Protein AF-A0A2R7S7Y4-F1 (afdb_monomer_lite)

Structure (mmCIF, N/CA/C/O backbone):
data_AF-A0A2R7S7Y4-F1
#
_entry.id   AF-A0A2R7S7Y4-F1
#
loop_
_atom_site.group_PDB
_atom_site.id
_atom_site.type_symbol
_atom_site.label_atom_id
_atom_site.label_alt_id
_atom_site.label_comp_id
_atom_site.label_asym_id
_atom_site.label_entity_id
_atom_site.label_seq_id
_atom_site.pdbx_PDB_ins_code
_atom_site.Cartn_x
_atom_site.Cartn_y
_atom_site.Cartn_z
_atom_site.occupancy
_atom_site.B_iso_or_equiv
_atom_site.auth_seq_id
_atom_site.auth_comp_id
_atom_site.auth_asym_id
_atom_site.auth_atom_id
_atom_site.pdbx_PDB_model_num
ATOM 1 N N . MET A 1 1 ? -21.602 4.153 19.479 1.00 77.06 1 MET A N 1
ATOM 2 C CA . MET A 1 1 ? -21.593 5.477 18.816 1.00 77.06 1 MET A CA 1
ATOM 3 C C . MET A 1 1 ? -21.487 5.147 17.346 1.00 77.06 1 MET A C 1
ATOM 5 O O . MET A 1 1 ? -20.363 4.954 16.900 1.00 77.06 1 MET A O 1
ATOM 9 N N . PRO A 1 2 ? -22.619 4.963 16.648 1.00 90.12 2 PRO A N 1
ATOM 10 C CA . PRO A 1 2 ? -22.632 4.251 15.380 1.00 90.12 2 PRO A CA 1
ATOM 11 C C . PRO A 1 2 ? -21.658 4.841 14.364 1.00 90.12 2 PRO A C 1
ATOM 13 O O . PRO A 1 2 ? -21.567 6.065 14.200 1.00 90.12 2 PRO A O 1
ATOM 16 N N . ILE A 1 3 ? -20.954 3.944 13.675 1.00 95.00 3 ILE A N 1
ATOM 17 C CA . ILE A 1 3 ? -20.169 4.268 12.487 1.00 95.00 3 ILE A CA 1
ATOM 18 C C . ILE A 1 3 ? -21.154 4.628 11.373 1.00 95.00 3 ILE A C 1
ATOM 20 O O . ILE A 1 3 ? -21.989 3.815 10.984 1.00 95.00 3 ILE A O 1
ATOM 24 N N . LEU A 1 4 ? -21.066 5.855 10.862 1.00 95.38 4 LEU A N 1
ATOM 25 C CA . LEU A 1 4 ? -21.946 6.348 9.800 1.00 95.38 4 LEU A CA 1
ATOM 26 C C . LEU A 1 4 ? -21.366 6.120 8.405 1.00 95.38 4 LEU A C 1
ATOM 28 O O . LEU A 1 4 ? -22.116 5.928 7.452 1.00 95.38 4 LEU A O 1
ATOM 32 N N . GLU A 1 5 ? -20.042 6.189 8.264 1.00 95.81 5 GLU A N 1
ATOM 33 C CA . GLU A 1 5 ? -19.360 5.970 6.988 1.00 95.81 5 GLU A CA 1
ATOM 34 C C . GLU A 1 5 ? -17.919 5.499 7.192 1.00 95.81 5 GLU A C 1
ATOM 36 O O . GLU A 1 5 ? -17.309 5.780 8.226 1.00 95.81 5 GLU A O 1
ATOM 41 N N . LEU A 1 6 ? -17.373 4.850 6.162 1.00 96.81 6 LEU A N 1
ATOM 42 C CA . LEU A 1 6 ? -15.961 4.497 6.039 1.00 96.81 6 LEU A CA 1
ATOM 43 C C . LEU A 1 6 ? -15.318 5.333 4.929 1.00 96.81 6 LEU A C 1
ATOM 45 O O . LEU A 1 6 ? -15.922 5.548 3.876 1.00 96.81 6 LEU A O 1
ATOM 49 N N . ARG A 1 7 ? -14.071 5.762 5.132 1.00 97.44 7 ARG A N 1
ATOM 50 C CA . ARG A 1 7 ? -13.239 6.404 4.107 1.00 97.44 7 ARG A CA 1
ATOM 51 C C . ARG A 1 7 ? -11.835 5.833 4.123 1.00 97.44 7 ARG A C 1
ATOM 53 O O . ARG A 1 7 ? -11.273 5.624 5.186 1.00 97.44 7 ARG A O 1
ATOM 60 N N . ILE A 1 8 ? -11.247 5.648 2.949 1.00 98.00 8 ILE A N 1
ATOM 61 C CA . ILE A 1 8 ? -9.835 5.283 2.821 1.00 98.00 8 ILE A CA 1
ATOM 62 C C . ILE A 1 8 ? -9.049 6.555 2.511 1.00 98.00 8 ILE A C 1
ATOM 64 O O . ILE A 1 8 ? -9.350 7.246 1.534 1.00 98.00 8 ILE A O 1
ATOM 68 N N . LEU A 1 9 ? -8.060 6.869 3.346 1.00 97.62 9 LEU A N 1
ATOM 69 C CA . LEU A 1 9 ? -7.187 8.023 3.180 1.00 97.62 9 LEU A CA 1
ATOM 70 C C . LEU A 1 9 ? -5.713 7.594 3.032 1.00 97.62 9 LEU A C 1
ATOM 72 O O . LEU A 1 9 ? -5.279 6.659 3.700 1.00 97.62 9 LEU A O 1
ATOM 76 N N . PRO A 1 10 ? -4.926 8.284 2.188 1.00 97.19 10 PRO A N 1
ATOM 77 C CA . PRO A 1 10 ? -5.395 9.278 1.225 1.00 97.19 10 PRO A CA 1
ATOM 78 C C . PRO A 1 10 ? -6.241 8.609 0.118 1.00 97.19 10 PRO A C 1
ATOM 80 O O . PRO A 1 10 ? -5.990 7.455 -0.226 1.00 97.19 10 PRO A O 1
ATOM 83 N N . PRO A 1 11 ? -7.213 9.322 -0.487 1.00 96.75 11 PRO A N 1
ATOM 84 C CA . PRO A 1 11 ? -8.029 8.770 -1.576 1.00 96.75 11 PRO A CA 1
ATOM 85 C C . PRO A 1 11 ? -7.200 8.495 -2.840 1.00 96.75 11 PRO A C 1
ATOM 87 O O . PRO A 1 11 ? -7.596 7.713 -3.699 1.00 96.75 11 PRO A O 1
ATOM 90 N N . VAL A 1 12 ? -6.037 9.146 -2.953 1.00 97.12 12 VAL A N 1
ATOM 91 C CA . VAL A 1 12 ? -5.026 8.889 -3.975 1.00 97.12 12 VAL A CA 1
ATOM 92 C C . VAL A 1 12 ? -3.669 8.823 -3.287 1.00 97.12 12 VAL A C 1
ATOM 94 O O . VAL A 1 12 ? -3.185 9.820 -2.753 1.00 97.12 12 VAL A O 1
ATOM 97 N N . ALA A 1 13 ? -3.049 7.648 -3.318 1.00 96.5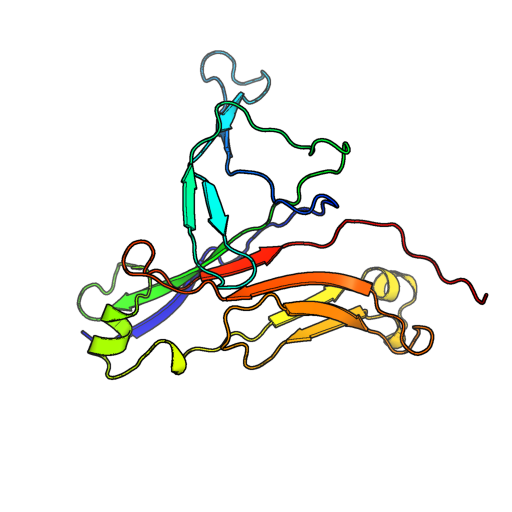6 13 ALA A N 1
ATOM 98 C CA . ALA A 1 13 ? -1.691 7.431 -2.838 1.00 96.56 13 ALA A CA 1
ATOM 99 C C . ALA A 1 13 ? -0.724 7.304 -4.022 1.00 96.56 13 ALA A C 1
ATOM 101 O O . ALA A 1 13 ? -1.065 6.737 -5.061 1.00 96.56 13 ALA A O 1
ATOM 102 N N . VAL A 1 14 ? 0.503 7.802 -3.865 1.00 96.94 14 VAL A N 1
ATOM 103 C CA . VAL A 1 14 ? 1.531 7.736 -4.913 1.00 96.94 14 VAL A CA 1
ATOM 104 C C . VAL A 1 14 ? 2.662 6.823 -4.464 1.00 96.94 14 VAL A C 1
ATOM 106 O O . VAL A 1 14 ? 3.431 7.163 -3.568 1.00 96.94 14 VAL A O 1
ATOM 109 N N . GLY A 1 15 ? 2.783 5.674 -5.125 1.00 96.75 15 GLY A N 1
ATOM 110 C CA . GLY A 1 15 ? 3.949 4.802 -5.011 1.00 96.75 15 GLY A CA 1
ATOM 111 C C . GLY A 1 15 ? 5.013 5.117 -6.064 1.00 96.75 15 GLY A C 1
ATOM 112 O O . GLY A 1 15 ? 4.718 5.665 -7.129 1.00 96.75 15 GLY A O 1
ATOM 113 N N . ARG A 1 16 ? 6.264 4.738 -5.792 1.00 97.56 16 ARG A N 1
ATOM 114 C CA . ARG A 1 16 ? 7.360 4.774 -6.775 1.00 97.56 16 ARG A CA 1
ATOM 115 C C . ARG A 1 16 ? 8.070 3.431 -6.825 1.00 97.56 16 ARG A C 1
ATOM 117 O O . ARG A 1 16 ? 8.350 2.850 -5.781 1.00 97.56 16 ARG A O 1
ATOM 124 N N . LEU A 1 17 ? 8.347 2.970 -8.043 1.00 97.81 17 LEU A N 1
ATOM 125 C CA . LEU A 1 17 ? 9.054 1.715 -8.301 1.00 97.81 17 LEU A CA 1
ATOM 126 C C . LEU A 1 17 ? 10.460 1.752 -7.692 1.00 97.81 17 LEU A C 1
ATOM 128 O O . LEU A 1 17 ? 11.119 2.793 -7.708 1.00 97.81 17 LEU A O 1
ATOM 132 N N . GLY A 1 18 ? 10.915 0.607 -7.196 1.00 97.62 18 GLY A N 1
ATOM 133 C CA . GLY A 1 18 ? 12.238 0.440 -6.608 1.00 97.62 18 GLY A CA 1
ATOM 134 C C . GLY A 1 18 ? 12.518 -1.031 -6.332 1.00 97.62 18 GLY A C 1
ATOM 135 O O . GLY A 1 18 ? 11.653 -1.736 -5.823 1.00 97.62 18 GLY A O 1
ATOM 136 N N . ALA A 1 19 ? 13.696 -1.502 -6.736 1.00 96.88 19 ALA A N 1
ATOM 137 C CA . ALA A 1 19 ? 14.074 -2.913 -6.676 1.00 96.88 19 ALA A CA 1
ATOM 138 C C . ALA A 1 19 ? 14.632 -3.355 -5.315 1.00 96.88 19 ALA A C 1
ATOM 140 O O . ALA A 1 19 ? 14.809 -4.554 -5.111 1.00 96.88 19 ALA A O 1
ATOM 141 N N . ALA A 1 20 ? 14.928 -2.421 -4.405 1.00 97.19 20 ALA A N 1
ATOM 142 C CA . ALA A 1 20 ? 15.363 -2.777 -3.059 1.00 97.19 20 ALA A CA 1
ATOM 143 C C . ALA A 1 20 ? 14.219 -3.445 -2.282 1.00 97.19 20 ALA A C 1
ATOM 145 O O . ALA A 1 20 ? 13.049 -3.105 -2.467 1.00 97.19 20 ALA A O 1
ATOM 146 N N . ALA A 1 21 ? 14.567 -4.365 -1.381 1.00 94.19 21 ALA A N 1
ATOM 147 C CA . ALA A 1 21 ? 13.585 -5.073 -0.559 1.00 94.19 21 ALA A CA 1
ATOM 148 C C . ALA A 1 21 ? 12.913 -4.155 0.476 1.00 94.19 21 ALA A C 1
ATOM 150 O O . ALA A 1 21 ? 11.720 -4.282 0.751 1.00 94.19 21 ALA A O 1
ATOM 151 N N . GLU A 1 22 ? 13.676 -3.218 1.037 1.00 95.38 22 GLU A N 1
ATOM 152 C CA . GLU A 1 22 ? 13.190 -2.271 2.034 1.00 95.38 22 GLU A CA 1
ATOM 153 C C . GLU A 1 22 ? 12.659 -0.996 1.367 1.00 95.38 22 GLU A C 1
ATOM 155 O O . GLU A 1 22 ? 13.386 -0.349 0.601 1.00 95.38 22 GLU A O 1
ATOM 160 N N . PRO A 1 23 ? 11.419 -0.582 1.674 1.00 97.12 23 PRO A N 1
ATOM 161 C CA . PRO A 1 23 ? 10.902 0.690 1.198 1.00 97.12 23 PRO A CA 1
ATOM 162 C C . PRO A 1 23 ? 11.655 1.893 1.764 1.00 97.12 23 PRO A C 1
ATOM 164 O O . PRO A 1 23 ? 12.314 1.822 2.801 1.00 97.12 23 PRO A O 1
ATOM 167 N N . LEU A 1 24 ? 11.541 3.008 1.052 1.00 98.00 24 LEU A N 1
ATOM 168 C CA . LEU A 1 24 ? 12.120 4.283 1.437 1.00 98.00 24 LEU A CA 1
ATOM 169 C C . LEU A 1 24 ? 11.413 4.828 2.681 1.00 98.00 24 LEU A C 1
ATOM 171 O O . LEU A 1 24 ? 10.183 4.803 2.755 1.00 98.00 24 LEU A O 1
ATOM 175 N N . GLU A 1 25 ? 12.192 5.344 3.627 1.00 97.94 25 GLU A N 1
ATOM 176 C CA . GLU A 1 25 ? 11.679 6.023 4.812 1.00 97.94 25 GLU A CA 1
ATOM 177 C C . GLU A 1 25 ? 10.877 7.280 4.455 1.00 97.94 25 GLU A C 1
ATOM 179 O O . GLU A 1 25 ? 11.065 7.896 3.402 1.00 97.94 25 GLU A O 1
ATOM 184 N N . ALA A 1 26 ? 9.974 7.674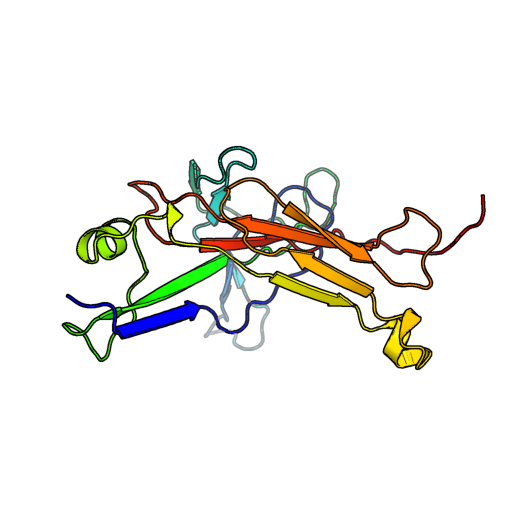 5.351 1.00 97.62 26 ALA A N 1
ATOM 185 C CA . ALA A 1 26 ? 9.186 8.885 5.212 1.00 97.62 26 ALA A CA 1
ATOM 186 C C . ALA A 1 26 ? 10.077 10.130 5.329 1.00 97.62 26 ALA A C 1
ATOM 188 O O . ALA A 1 26 ? 10.990 10.202 6.155 1.00 97.62 26 ALA A O 1
ATOM 189 N N . PHE A 1 27 ? 9.792 11.135 4.505 1.00 97.44 27 PHE A N 1
ATOM 190 C CA . PHE A 1 27 ? 10.455 12.431 4.554 1.00 97.44 27 PHE A CA 1
ATOM 191 C C . PHE A 1 27 ? 9.562 13.525 3.979 1.00 97.44 27 PHE A C 1
ATOM 193 O O . PHE A 1 27 ? 8.672 13.262 3.170 1.00 97.44 27 PHE A O 1
ATOM 200 N N . GLU A 1 28 ? 9.863 14.764 4.343 1.00 96.62 28 GLU A N 1
ATOM 201 C CA . GLU A 1 28 ? 9.292 15.954 3.729 1.00 96.62 28 GLU A CA 1
ATOM 202 C C . GLU A 1 28 ? 10.332 16.702 2.899 1.00 96.62 28 GLU A C 1
ATOM 204 O O . GLU A 1 28 ? 11.536 16.649 3.160 1.00 96.62 28 GLU A O 1
ATOM 209 N N . LEU A 1 29 ? 9.845 17.412 1.883 1.00 94.50 29 LEU A N 1
ATOM 210 C CA . LEU A 1 29 ? 10.639 18.348 1.098 1.00 94.50 29 LEU A CA 1
ATOM 211 C C . LEU A 1 29 ? 10.287 19.770 1.522 1.00 94.50 29 LEU A C 1
ATOM 213 O O . LEU A 1 29 ? 9.307 20.342 1.043 1.00 94.50 29 LEU A O 1
ATOM 217 N N . VAL A 1 30 ? 11.106 20.345 2.395 1.00 94.75 30 VAL A N 1
ATOM 218 C CA . VAL A 1 30 ? 10.883 21.678 2.961 1.00 94.75 30 VAL A CA 1
ATOM 219 C C . VAL A 1 30 ? 11.597 22.728 2.112 1.00 94.75 30 VAL A C 1
ATOM 221 O O . VAL A 1 30 ? 12.744 22.546 1.700 1.00 94.75 30 VAL A O 1
ATOM 224 N N . ARG A 1 31 ? 10.908 23.832 1.804 1.00 93.62 31 ARG A N 1
ATOM 225 C CA . ARG A 1 31 ? 11.523 24.999 1.154 1.00 93.62 31 ARG A CA 1
ATOM 226 C C . ARG A 1 31 ? 12.160 25.891 2.209 1.00 93.62 31 ARG A C 1
ATOM 228 O O . ARG A 1 31 ? 11.534 26.179 3.224 1.00 93.62 31 ARG A O 1
ATOM 235 N N . ASP A 1 32 ? 13.355 26.386 1.918 1.00 90.88 32 ASP A N 1
ATOM 236 C CA . ASP A 1 32 ? 13.954 27.468 2.691 1.00 90.88 32 ASP A CA 1
ATOM 237 C C . ASP A 1 32 ? 13.214 28.778 2.367 1.00 90.88 32 ASP A C 1
ATOM 239 O O . ASP A 1 32 ? 13.197 29.225 1.219 1.00 90.88 32 ASP A O 1
ATOM 243 N N . VAL A 1 33 ? 12.565 29.382 3.368 1.00 92.06 33 VAL A N 1
ATOM 244 C CA . VAL A 1 33 ? 11.817 30.641 3.201 1.00 92.06 33 VAL A CA 1
ATOM 245 C C . VAL A 1 33 ? 12.755 31.799 2.849 1.00 92.06 33 VAL A C 1
ATOM 247 O O . VAL A 1 33 ? 12.370 32.674 2.077 1.00 92.06 33 VAL A O 1
ATOM 250 N N . ALA A 1 34 ? 13.993 31.786 3.355 1.00 93.94 34 ALA A N 1
ATOM 251 C CA . ALA A 1 34 ? 14.997 32.801 3.043 1.00 93.94 34 ALA A CA 1
ATOM 252 C C . ALA A 1 34 ? 15.609 32.602 1.646 1.00 93.94 34 ALA A C 1
ATOM 254 O O . ALA A 1 34 ? 16.099 33.554 1.041 1.00 93.94 34 ALA A O 1
ATOM 255 N N . ARG A 1 35 ? 15.564 31.374 1.112 1.00 91.62 35 ARG A N 1
ATOM 256 C CA . ARG A 1 35 ? 16.068 31.020 -0.225 1.00 91.62 35 ARG A CA 1
ATOM 257 C C . ARG A 1 35 ? 15.022 30.228 -1.016 1.00 91.62 35 ARG A C 1
ATOM 259 O O . ARG A 1 35 ? 15.215 29.050 -1.317 1.00 91.62 35 ARG A O 1
ATOM 266 N N . PRO A 1 36 ? 13.910 30.871 -1.414 1.00 88.94 36 PRO A N 1
ATOM 267 C CA . PRO A 1 36 ? 12.735 30.181 -1.948 1.00 88.94 36 PRO A CA 1
ATOM 268 C C . PRO A 1 36 ? 12.948 29.508 -3.312 1.00 88.94 36 PRO A C 1
ATOM 270 O O . PRO A 1 36 ? 12.075 28.733 -3.721 1.00 88.94 36 PRO A O 1
ATOM 273 N N . LEU A 1 37 ? 14.044 29.831 -4.009 1.00 92.94 37 LEU A N 1
ATOM 274 C CA . LEU A 1 37 ? 14.438 29.283 -5.313 1.00 92.94 37 LEU A CA 1
ATOM 275 C C . LEU A 1 37 ? 15.540 28.212 -5.221 1.00 92.94 37 LEU A C 1
ATOM 277 O O . LEU A 1 37 ? 15.897 27.638 -6.245 1.00 92.94 37 LEU A O 1
ATOM 281 N N . ASP A 1 38 ? 16.085 27.958 -4.030 1.00 93.31 38 ASP A N 1
ATOM 282 C CA . ASP A 1 38 ? 17.125 26.949 -3.823 1.00 93.31 38 ASP A CA 1
ATOM 283 C C . ASP A 1 38 ? 16.522 25.532 -3.742 1.00 93.31 38 ASP A C 1
ATOM 285 O O . ASP A 1 38 ? 15.298 25.336 -3.731 1.00 93.31 38 ASP A O 1
ATOM 289 N N . TYR A 1 39 ? 17.386 24.519 -3.694 1.00 92.94 39 TYR A N 1
ATOM 290 C CA . TYR A 1 39 ? 16.972 23.133 -3.522 1.00 92.94 39 TYR A CA 1
ATOM 291 C C . TYR A 1 39 ? 16.163 22.948 -2.235 1.00 92.94 39 TYR A C 1
ATOM 293 O O . TYR A 1 39 ? 16.478 23.487 -1.174 1.00 92.94 39 TYR A O 1
ATOM 301 N N . ARG A 1 40 ? 15.120 22.117 -2.321 1.00 94.50 40 ARG A N 1
ATOM 302 C CA . ARG A 1 40 ? 14.353 21.711 -1.140 1.00 94.50 40 ARG A CA 1
ATOM 303 C C . ARG A 1 40 ? 15.217 20.846 -0.229 1.00 94.50 40 ARG A C 1
ATOM 305 O O . ARG A 1 40 ? 15.942 19.970 -0.702 1.00 94.50 40 ARG A O 1
ATOM 312 N N . GLN A 1 41 ? 15.081 21.056 1.072 1.00 93.38 41 GLN A N 1
ATOM 313 C CA . GLN A 1 41 ? 15.723 20.236 2.088 1.00 93.38 41 GLN A CA 1
ATOM 314 C C . GLN A 1 41 ? 14.905 18.970 2.332 1.00 93.38 41 GLN A C 1
ATOM 316 O O . GLN A 1 41 ? 13.680 19.022 2.425 1.00 93.38 41 GLN A O 1
ATOM 321 N N . ILE A 1 42 ? 15.594 17.836 2.434 1.00 96.19 42 ILE A N 1
ATOM 322 C CA . ILE A 1 42 ? 14.988 16.555 2.792 1.00 96.19 42 ILE A CA 1
ATOM 323 C C . ILE A 1 42 ? 15.013 16.446 4.311 1.00 96.19 42 ILE A C 1
ATOM 325 O O . ILE A 1 42 ? 16.090 16.346 4.899 1.00 96.19 42 ILE A O 1
ATOM 329 N N . VAL A 1 43 ? 13.836 16.439 4.926 1.00 97.12 43 VAL A N 1
ATOM 330 C CA . VAL A 1 43 ? 13.674 16.298 6.373 1.00 97.12 43 VAL A CA 1
ATOM 331 C C . VAL A 1 43 ? 13.112 14.907 6.659 1.00 97.12 43 VAL A C 1
ATOM 333 O O . VAL A 1 43 ? 11.971 14.643 6.277 1.00 97.12 43 VAL A O 1
ATOM 336 N N . PRO A 1 44 ? 13.890 13.999 7.276 1.00 98.19 44 PRO A N 1
ATOM 337 C CA . PRO A 1 44 ? 13.385 12.696 7.690 1.00 98.19 44 PRO A CA 1
ATOM 338 C C . PRO A 1 44 ? 12.167 12.801 8.608 1.00 98.19 44 PRO A C 1
ATOM 340 O O . PRO A 1 44 ? 12.115 13.671 9.474 1.00 98.19 44 PRO A O 1
ATOM 343 N N . GLN A 1 45 ? 11.220 11.883 8.441 1.00 98.31 45 GLN A N 1
ATOM 344 C CA . GLN A 1 45 ? 9.998 11.790 9.237 1.00 98.31 45 GLN A CA 1
ATOM 345 C C . GLN A 1 45 ? 9.892 10.417 9.919 1.00 98.31 45 GLN A C 1
ATOM 347 O O . GLN A 1 45 ? 10.550 9.461 9.480 1.00 98.31 45 GLN A O 1
ATOM 352 N N . PRO A 1 46 ? 9.060 10.293 10.972 1.00 97.75 46 PRO A N 1
ATOM 353 C CA . PRO A 1 46 ? 8.750 9.005 11.574 1.00 97.75 46 PRO A CA 1
ATOM 354 C C . PRO A 1 46 ? 8.310 7.990 10.520 1.00 97.75 46 PRO A C 1
ATOM 356 O O . PRO A 1 46 ? 7.432 8.244 9.696 1.00 97.75 46 PRO A O 1
ATOM 359 N N . SER A 1 47 ? 8.960 6.838 10.543 1.00 97.56 47 SER A N 1
ATOM 360 C CA . SER A 1 47 ? 8.803 5.750 9.591 1.00 97.56 47 SER A CA 1
ATOM 361 C C . SER A 1 47 ? 8.472 4.466 10.330 1.00 97.56 47 SER A C 1
ATOM 363 O O . SER A 1 47 ? 8.913 4.259 11.459 1.00 97.56 47 SER A O 1
ATOM 365 N N . PHE A 1 48 ? 7.708 3.594 9.679 1.00 97.50 48 PHE A N 1
ATOM 366 C CA . PHE A 1 48 ? 7.307 2.313 10.247 1.00 97.50 48 PHE A CA 1
ATOM 367 C C . PHE A 1 48 ? 8.135 1.169 9.685 1.00 97.50 48 PHE A C 1
ATOM 369 O O . PHE A 1 48 ? 8.224 0.986 8.466 1.00 97.50 48 PHE A O 1
ATOM 376 N N . LYS A 1 49 ? 8.657 0.339 10.587 1.00 97.06 49 LYS A N 1
ATOM 377 C CA . LYS A 1 49 ? 9.148 -0.991 10.242 1.00 97.06 49 LYS A CA 1
ATOM 378 C C . LYS A 1 49 ? 7.996 -1.979 10.362 1.00 97.06 49 LYS A C 1
ATOM 380 O O . LYS A 1 49 ? 7.408 -2.119 11.431 1.00 97.06 49 LYS A O 1
ATOM 385 N N . VAL A 1 50 ? 7.677 -2.644 9.258 1.00 97.44 50 VAL A N 1
ATOM 386 C CA . VAL A 1 50 ? 6.639 -3.680 9.200 1.00 97.44 50 VAL A CA 1
ATOM 387 C C . VAL A 1 50 ? 7.325 -5.032 9.129 1.00 97.44 50 VAL A C 1
ATOM 389 O O . VAL A 1 50 ? 8.185 -5.226 8.267 1.00 97.44 50 VAL A O 1
ATOM 392 N N . ASP A 1 51 ? 6.942 -5.955 10.002 1.00 96.19 51 ASP A N 1
ATOM 393 C CA . ASP A 1 51 ? 7.352 -7.346 9.866 1.00 96.19 51 ASP A CA 1
ATOM 394 C C . ASP A 1 51 ? 6.600 -7.997 8.699 1.00 96.19 51 ASP A C 1
ATOM 396 O O . ASP A 1 51 ? 5.369 -8.013 8.645 1.00 96.19 51 ASP A O 1
ATOM 400 N N . ALA A 1 52 ? 7.345 -8.525 7.729 1.00 92.44 52 ALA A N 1
ATOM 401 C CA . ALA A 1 52 ? 6.760 -9.067 6.506 1.00 92.44 52 ALA A CA 1
ATOM 402 C C . ALA A 1 52 ? 5.943 -10.351 6.742 1.00 92.44 52 ALA A C 1
ATOM 404 O O . ALA A 1 52 ? 5.126 -10.703 5.893 1.00 92.44 52 ALA A O 1
ATOM 405 N N . THR A 1 53 ? 6.151 -11.043 7.867 1.00 93.75 53 THR A N 1
ATOM 406 C CA . THR A 1 53 ? 5.482 -12.313 8.174 1.00 93.75 53 THR A CA 1
ATOM 407 C C . THR A 1 53 ? 4.201 -12.083 8.967 1.00 93.75 53 THR A C 1
ATOM 409 O O . THR A 1 53 ? 3.147 -12.598 8.600 1.00 93.75 53 THR A O 1
ATOM 412 N N . SER A 1 54 ? 4.268 -11.311 10.054 1.00 95.94 54 SER A N 1
ATOM 413 C CA . SER A 1 54 ? 3.119 -11.043 10.922 1.00 95.94 54 SER A CA 1
ATOM 414 C C . SER A 1 54 ? 2.225 -9.916 10.403 1.00 95.94 54 SER A C 1
ATOM 416 O O . SER A 1 54 ? 1.038 -9.880 10.740 1.00 95.94 54 SER A O 1
ATOM 418 N N . GLY A 1 55 ? 2.789 -9.007 9.599 1.00 96.75 55 GLY A N 1
ATOM 419 C CA . GLY A 1 55 ? 2.150 -7.770 9.154 1.00 96.75 55 GLY A CA 1
ATOM 420 C C . GLY A 1 55 ? 2.043 -6.705 10.238 1.00 96.75 55 GLY A C 1
ATOM 421 O O . GLY A 1 55 ? 1.352 -5.711 10.036 1.00 96.75 55 GLY A O 1
ATOM 422 N N . GLU A 1 56 ? 2.701 -6.890 11.380 1.00 98.12 56 GLU A N 1
ATOM 423 C CA . GLU A 1 56 ? 2.701 -5.929 12.481 1.00 98.12 56 GLU A CA 1
ATOM 424 C C . GLU A 1 56 ? 3.694 -4.794 12.219 1.00 98.12 56 GLU A C 1
ATOM 426 O O . GLU A 1 56 ? 4.778 -4.996 11.665 1.00 98.12 56 GLU A O 1
ATOM 431 N N . ILE A 1 57 ? 3.347 -3.588 12.667 1.00 98.25 57 ILE A N 1
ATOM 432 C CA . ILE A 1 57 ? 4.335 -2.521 12.837 1.00 98.25 57 ILE A CA 1
ATOM 433 C C . ILE A 1 57 ? 5.122 -2.841 14.108 1.00 98.25 57 ILE A C 1
ATOM 435 O O . ILE A 1 57 ? 4.564 -2.825 15.205 1.00 98.25 57 ILE A O 1
ATOM 439 N N . VAL A 1 58 ? 6.411 -3.136 13.950 1.00 97.31 58 VAL A N 1
ATOM 440 C CA . VAL A 1 58 ? 7.298 -3.549 15.051 1.00 97.31 58 VAL A CA 1
ATOM 441 C C . VAL A 1 58 ? 8.123 -2.397 15.614 1.00 97.31 58 VAL A C 1
ATOM 443 O O . VAL A 1 58 ? 8.653 -2.498 16.715 1.00 97.31 58 VAL A O 1
ATOM 446 N N . GLU A 1 59 ? 8.246 -1.298 14.869 1.00 96.94 59 GLU A N 1
ATOM 447 C CA . GLU A 1 59 ? 9.068 -0.155 15.261 1.00 96.94 59 GLU A CA 1
ATOM 448 C C . GLU A 1 59 ? 8.595 1.129 14.569 1.00 96.94 59 GLU A C 1
ATOM 450 O O . GLU A 1 59 ? 8.216 1.109 13.391 1.00 96.94 59 GLU A O 1
ATOM 455 N N . VAL A 1 60 ? 8.683 2.250 15.291 1.00 97.88 60 VAL A N 1
ATOM 456 C CA . VAL A 1 60 ? 8.670 3.602 14.717 1.00 97.88 60 VAL A CA 1
ATOM 457 C C . VAL A 1 60 ? 10.045 4.208 14.909 1.00 97.88 60 VAL A C 1
ATOM 459 O O . VAL A 1 60 ? 10.549 4.245 16.030 1.00 97.88 60 VAL A O 1
ATOM 462 N N . TYR A 1 61 ? 10.634 4.718 13.838 1.00 97.75 61 TYR A N 1
ATOM 463 C CA . TYR A 1 61 ? 11.945 5.348 13.898 1.00 97.75 61 TYR A CA 1
ATOM 464 C C . TYR A 1 61 ? 12.033 6.523 12.929 1.00 97.75 61 TYR A C 1
ATOM 466 O O . TYR A 1 61 ? 11.354 6.556 11.906 1.00 97.75 61 TYR A O 1
ATOM 474 N N . THR A 1 62 ? 12.906 7.480 13.230 1.00 98.44 62 THR A N 1
ATOM 475 C CA . THR A 1 62 ? 13.247 8.575 12.315 1.00 98.44 62 THR A CA 1
ATOM 476 C C . THR A 1 62 ? 14.728 8.455 11.973 1.00 98.44 62 THR A C 1
ATOM 478 O O . THR A 1 62 ? 15.565 8.569 12.875 1.00 98.44 62 THR A O 1
ATOM 481 N N . PRO A 1 63 ? 15.102 8.206 10.706 1.00 97.12 63 PRO A N 1
ATOM 482 C CA . PRO A 1 63 ? 16.507 8.073 10.353 1.00 97.12 63 PRO A CA 1
ATOM 483 C C . PRO A 1 63 ? 17.203 9.438 10.409 1.00 97.12 63 PRO A C 1
ATOM 485 O O . PRO A 1 63 ? 16.604 10.476 10.143 1.00 97.12 63 PRO A O 1
ATOM 488 N N . LYS A 1 64 ? 18.512 9.449 10.686 1.00 97.00 64 LYS A N 1
ATOM 489 C CA . LYS A 1 64 ? 19.310 10.692 10.660 1.00 97.00 64 LYS A CA 1
ATOM 490 C C . LYS A 1 64 ? 19.424 11.293 9.254 1.00 97.00 64 LYS A C 1
ATOM 492 O O . LYS A 1 64 ? 19.652 12.490 9.110 1.00 97.00 64 LYS A O 1
ATOM 497 N N . LYS A 1 65 ? 19.318 10.457 8.219 1.00 97.12 65 LYS A N 1
ATOM 498 C CA . LYS A 1 65 ? 19.421 10.834 6.808 1.00 97.12 65 LYS A CA 1
ATOM 499 C C . LYS A 1 65 ? 18.621 9.855 5.955 1.00 97.12 65 LYS A C 1
ATOM 501 O O . LYS A 1 65 ? 18.604 8.664 6.246 1.00 97.12 65 LYS A O 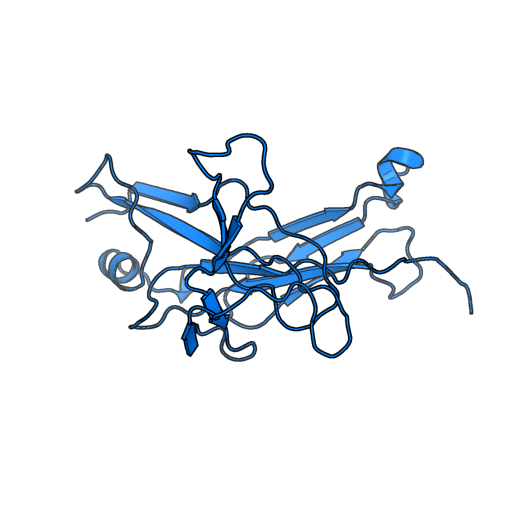1
ATOM 506 N N . ILE A 1 66 ? 18.011 10.353 4.883 1.00 97.81 66 ILE A N 1
ATOM 507 C CA . ILE A 1 66 ? 17.314 9.520 3.898 1.00 97.81 66 ILE A CA 1
ATOM 508 C C . ILE A 1 66 ? 18.307 8.944 2.890 1.00 97.81 66 ILE A C 1
ATOM 510 O O . ILE A 1 66 ? 19.087 9.678 2.274 1.00 97.81 66 ILE A O 1
ATOM 514 N N . HIS A 1 67 ? 18.235 7.630 2.688 1.00 97.00 67 HIS A N 1
ATOM 515 C CA . HIS A 1 67 ? 19.024 6.906 1.701 1.00 97.00 67 HIS A CA 1
ATOM 516 C C . HIS A 1 67 ? 18.104 6.349 0.611 1.00 97.00 67 HIS A C 1
ATOM 518 O O . HIS A 1 67 ? 17.434 5.346 0.798 1.00 97.00 67 HIS A O 1
ATOM 524 N N . PHE A 1 68 ? 18.101 6.967 -0.574 1.00 97.44 68 PHE A N 1
ATOM 525 C CA . PHE A 1 68 ? 17.249 6.536 -1.700 1.00 97.44 68 PHE A CA 1
ATOM 526 C C . PHE A 1 68 ? 17.625 5.177 -2.301 1.00 97.44 68 PHE A C 1
ATOM 528 O O . PHE A 1 68 ? 16.892 4.643 -3.136 1.00 97.44 68 PHE A O 1
ATOM 535 N N . ARG A 1 69 ? 18.787 4.641 -1.924 1.00 97.75 69 ARG A N 1
ATOM 536 C CA . ARG A 1 69 ? 19.297 3.353 -2.383 1.00 97.75 69 ARG A CA 1
ATOM 537 C C . ARG A 1 69 ? 19.762 2.516 -1.201 1.00 97.75 69 ARG A C 1
ATOM 539 O O . ARG A 1 69 ? 20.179 3.071 -0.186 1.00 97.75 69 ARG A O 1
ATOM 546 N N . ASP A 1 70 ? 19.686 1.201 -1.342 1.00 96.00 70 ASP A N 1
ATOM 547 C CA . ASP A 1 70 ? 20.239 0.254 -0.376 1.00 96.00 70 ASP A CA 1
ATOM 548 C C . ASP A 1 70 ? 21.754 0.025 -0.576 1.00 96.00 70 ASP A C 1
ATOM 550 O O . ASP A 1 70 ? 22.397 0.657 -1.423 1.00 96.00 70 ASP A O 1
ATOM 554 N N . GLY A 1 71 ? 22.330 -0.888 0.215 1.00 96.12 71 GLY A N 1
ATOM 555 C CA . GLY A 1 71 ? 23.748 -1.262 0.133 1.00 96.12 71 GLY A CA 1
ATOM 556 C C . GLY A 1 71 ? 24.153 -1.948 -1.179 1.00 96.12 71 GLY A C 1
ATOM 557 O O . GLY A 1 71 ? 25.337 -2.002 -1.489 1.00 96.12 71 GLY A O 1
ATOM 558 N N . HIS A 1 72 ? 23.187 -2.415 -1.974 1.00 96.38 72 HIS A N 1
ATOM 559 C CA . HIS A 1 72 ? 23.395 -2.990 -3.305 1.00 96.38 72 HIS A CA 1
ATOM 560 C C . HIS A 1 72 ? 23.125 -1.977 -4.427 1.00 96.38 72 HIS A C 1
ATOM 562 O O . HIS A 1 72 ? 23.055 -2.343 -5.600 1.00 96.38 72 HIS A O 1
ATOM 568 N N . HIS A 1 73 ? 22.980 -0.694 -4.081 1.00 96.19 73 HIS A N 1
ATOM 569 C CA . HIS A 1 73 ? 22.652 0.402 -4.991 1.00 96.19 73 HIS A CA 1
ATOM 570 C C . HIS A 1 73 ? 21.288 0.275 -5.685 1.00 96.19 73 HIS A C 1
ATOM 572 O O . HIS A 1 73 ? 21.027 1.006 -6.651 1.00 96.19 73 HIS A O 1
ATOM 578 N N . LEU A 1 74 ? 20.401 -0.587 -5.184 1.00 97.25 74 LEU A N 1
ATOM 579 C CA . LEU A 1 74 ? 19.033 -0.700 -5.670 1.00 97.25 74 LEU A CA 1
ATOM 580 C C . LEU A 1 74 ? 18.203 0.455 -5.118 1.00 97.25 74 LEU A C 1
ATOM 582 O O . LEU A 1 74 ? 18.350 0.854 -3.966 1.00 97.25 74 LEU A O 1
ATOM 586 N N . VAL A 1 75 ? 17.326 1.013 -5.952 1.00 98.06 75 VAL A N 1
ATOM 587 C CA . VAL A 1 75 ? 16.421 2.094 -5.543 1.00 98.06 75 VAL A CA 1
ATOM 588 C C . VAL A 1 75 ? 15.398 1.552 -4.549 1.00 98.06 75 VAL A C 1
ATOM 590 O O . VAL A 1 75 ? 14.751 0.543 -4.831 1.00 98.06 75 VAL A O 1
ATOM 593 N N . ARG A 1 76 ? 15.221 2.244 -3.421 1.00 98.12 76 ARG A N 1
ATOM 594 C CA . ARG A 1 76 ? 14.174 1.931 -2.446 1.00 98.12 76 ARG A CA 1
ATOM 595 C C . ARG A 1 76 ? 12.803 2.371 -2.967 1.00 98.12 76 ARG A C 1
ATOM 597 O O . ARG A 1 76 ? 12.665 3.532 -3.367 1.00 98.12 76 ARG A O 1
ATOM 604 N N . PRO A 1 77 ? 11.790 1.489 -2.995 1.00 98.25 77 PRO A N 1
ATOM 605 C CA . PRO A 1 77 ? 10.461 1.866 -3.456 1.00 98.25 77 PRO A CA 1
ATOM 606 C C . PRO A 1 77 ? 9.787 2.820 -2.465 1.00 98.25 77 PRO A C 1
ATOM 608 O O . PRO A 1 77 ? 9.943 2.688 -1.253 1.00 98.25 77 PRO A O 1
ATOM 611 N N . VAL A 1 78 ? 8.974 3.750 -2.968 1.00 98.00 78 VAL A N 1
ATOM 612 C CA . VAL A 1 78 ? 8.047 4.514 -2.115 1.00 98.00 78 VAL A CA 1
ATOM 613 C C . VAL A 1 78 ? 6.777 3.684 -1.977 1.00 98.00 78 VAL A C 1
ATOM 615 O O . VAL A 1 78 ? 6.066 3.497 -2.967 1.00 98.00 78 VAL A O 1
ATOM 618 N N . ALA A 1 79 ? 6.524 3.170 -0.773 1.00 97.94 79 ALA A N 1
ATOM 619 C CA . ALA A 1 79 ? 5.440 2.234 -0.477 1.00 97.94 79 ALA A CA 1
ATOM 620 C C . ALA A 1 79 ? 4.424 2.868 0.490 1.00 97.94 79 ALA A C 1
ATOM 622 O O . ALA A 1 79 ? 4.647 2.819 1.704 1.00 97.94 79 ALA A O 1
ATOM 623 N N . PRO A 1 80 ? 3.355 3.507 -0.019 1.00 97.50 80 PRO A N 1
ATOM 624 C CA . PRO A 1 80 ? 2.402 4.221 0.818 1.00 97.50 80 PRO A CA 1
ATOM 625 C C . PRO A 1 80 ? 1.548 3.280 1.674 1.00 97.50 80 PRO A C 1
ATOM 627 O O . PRO A 1 80 ? 1.248 2.146 1.285 1.00 97.50 80 PRO A O 1
ATOM 630 N N . PHE A 1 81 ? 1.097 3.813 2.808 1.00 98.00 81 PHE A N 1
ATOM 631 C CA . PHE A 1 81 ? -0.043 3.275 3.536 1.00 98.00 81 PHE A CA 1
ATOM 632 C C . PHE A 1 81 ? -1.328 3.953 3.066 1.00 98.00 81 PHE A C 1
ATOM 634 O O . PHE A 1 81 ? -1.346 5.152 2.783 1.00 98.00 81 PHE A O 1
ATOM 641 N N . LEU A 1 82 ? -2.395 3.170 3.017 1.00 98.19 82 LEU A N 1
ATOM 642 C CA . LEU A 1 82 ? -3.766 3.646 3.004 1.00 98.19 82 LEU A CA 1
ATOM 643 C C . LEU A 1 82 ? -4.397 3.243 4.332 1.00 98.19 82 LEU A C 1
ATOM 645 O O . LEU A 1 82 ? -4.207 2.118 4.784 1.00 98.19 82 LEU A O 1
ATOM 649 N N . GLU A 1 83 ? -5.124 4.146 4.965 1.00 98.44 83 GLU A N 1
ATOM 650 C CA . GLU A 1 83 ? -5.710 3.949 6.286 1.00 98.44 83 GLU A CA 1
ATOM 651 C C . GLU A 1 83 ? -7.220 4.157 6.220 1.00 98.44 83 GLU A C 1
ATOM 653 O O . GLU A 1 83 ? -7.711 5.018 5.485 1.00 98.44 83 GLU A O 1
ATOM 658 N N . VAL A 1 84 ? -7.963 3.338 6.960 1.00 98.50 84 VAL A N 1
ATOM 659 C CA . VAL A 1 84 ? -9.417 3.448 7.050 1.00 98.50 84 VAL A CA 1
ATOM 660 C C . VAL A 1 84 ? -9.769 4.414 8.171 1.00 98.50 84 VAL A C 1
ATOM 662 O O . VAL A 1 84 ? -9.354 4.239 9.312 1.00 98.50 84 VAL A O 1
ATOM 665 N N . PHE A 1 85 ? -10.576 5.410 7.842 1.00 98.44 85 PHE A N 1
ATOM 666 C CA . PHE A 1 85 ? -11.173 6.370 8.754 1.00 98.44 85 PHE A CA 1
ATOM 667 C C . PHE A 1 85 ? -12.685 6.166 8.801 1.00 98.44 85 PHE A C 1
ATOM 669 O O . PHE A 1 85 ? -13.294 5.692 7.840 1.00 98.44 85 PHE A O 1
ATOM 676 N N . VAL A 1 86 ? -13.295 6.572 9.907 1.00 97.75 86 VAL A N 1
ATOM 677 C CA . VAL A 1 86 ? -14.739 6.571 10.119 1.00 97.75 86 VAL A CA 1
ATOM 678 C C . VAL A 1 86 ? -15.247 7.950 10.485 1.00 97.75 86 VAL A C 1
ATOM 680 O O . VAL A 1 86 ? -14.555 8.736 11.132 1.00 97.75 86 VAL A O 1
ATOM 683 N N . ARG A 1 87 ? -16.502 8.206 10.121 1.00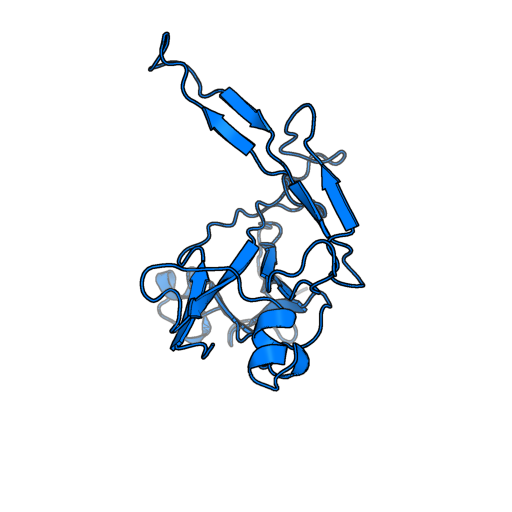 97.12 87 ARG A N 1
ATOM 684 C CA . ARG A 1 87 ? -17.300 9.295 10.690 1.00 97.12 87 ARG A CA 1
ATOM 685 C C . ARG A 1 87 ? -18.282 8.701 11.686 1.00 97.12 87 ARG A C 1
ATOM 687 O O . ARG A 1 87 ? -19.063 7.819 11.327 1.00 97.12 87 ARG A O 1
ATOM 694 N N . LEU A 1 88 ? -18.247 9.178 12.923 1.00 96.12 88 LEU A N 1
ATOM 695 C CA . LEU A 1 88 ? -19.116 8.694 13.995 1.00 96.12 88 LEU A CA 1
ATOM 696 C C . LEU A 1 88 ? -20.340 9.598 14.139 1.00 96.12 88 LEU A C 1
ATOM 698 O O . LEU A 1 88 ? -20.273 10.797 13.870 1.00 96.12 88 LEU A O 1
ATOM 702 N N . SER A 1 89 ? -21.456 9.054 14.625 1.00 94.69 89 SER A N 1
ATOM 703 C CA . SER A 1 89 ? -22.649 9.866 14.905 1.00 94.69 89 SER A CA 1
ATOM 704 C C . SER A 1 89 ? -22.445 10.902 16.012 1.00 94.69 89 SER A C 1
ATOM 706 O O . SER A 1 89 ? -23.137 11.914 16.034 1.00 94.69 89 SER A O 1
ATOM 708 N N . SER A 1 90 ? -21.512 10.650 16.933 1.00 92.56 90 SER A N 1
ATOM 709 C CA . SER A 1 90 ? -21.141 11.555 18.027 1.00 92.56 90 SER A CA 1
ATOM 710 C C . SER A 1 90 ? -20.236 12.706 17.585 1.00 92.56 90 SER A C 1
ATOM 712 O O . SER A 1 90 ? -20.214 13.740 18.243 1.00 92.56 90 SER A O 1
ATOM 714 N N . ALA A 1 91 ? -19.516 12.537 16.474 1.00 91.38 91 ALA A N 1
ATOM 715 C CA . ALA A 1 91 ? -18.605 13.526 15.907 1.00 91.38 91 ALA A CA 1
ATOM 716 C C . ALA A 1 91 ? -18.812 13.604 14.381 1.00 91.38 91 ALA A C 1
ATOM 718 O O . ALA A 1 91 ? -17.942 13.217 13.599 1.00 91.38 91 ALA A O 1
ATOM 719 N N . PRO A 1 92 ? -19.982 14.085 13.920 1.00 89.81 92 PRO A N 1
ATOM 720 C CA . PRO A 1 92 ? -20.390 13.989 12.518 1.00 89.81 92 PRO A CA 1
ATOM 721 C C . PRO A 1 92 ? -19.585 14.883 11.565 1.00 89.81 92 PRO A C 1
ATOM 723 O O . PRO A 1 92 ? -19.826 14.838 10.362 1.00 89.81 92 PRO A O 1
ATOM 726 N N . HIS A 1 93 ? -18.655 15.696 12.065 1.00 93.75 93 HIS A N 1
ATOM 727 C CA . HIS A 1 93 ? -17.800 16.575 11.262 1.00 93.75 93 HIS A CA 1
ATOM 728 C C . HIS A 1 93 ? -16.330 16.146 11.265 1.00 93.75 93 HIS A C 1
ATOM 730 O O . HIS A 1 93 ? -15.501 16.816 10.654 1.00 93.75 93 HIS A O 1
ATOM 736 N N . GLU A 1 94 ? -16.009 15.027 11.915 1.00 94.19 94 GLU A N 1
ATOM 737 C CA . GLU A 1 94 ? -14.642 14.545 12.070 1.00 94.19 94 GLU A CA 1
ATOM 738 C C . GLU A 1 94 ? -14.469 13.168 11.432 1.00 94.19 94 GLU A C 1
ATOM 740 O O . GLU A 1 94 ? -15.366 12.321 11.449 1.00 94.19 94 GLU A O 1
ATOM 745 N N . LEU A 1 95 ? -13.284 12.958 10.860 1.00 96.44 95 LEU A N 1
ATOM 746 C CA . LEU A 1 95 ? -12.811 11.645 10.453 1.00 96.44 95 LEU A CA 1
ATOM 747 C C . LEU A 1 95 ? -11.784 11.191 11.480 1.00 96.44 95 LEU A C 1
ATOM 749 O O . LEU A 1 95 ? -10.741 11.824 11.635 1.00 96.44 95 LEU A O 1
ATOM 753 N N . VAL A 1 96 ? -12.071 10.081 12.149 1.00 96.88 96 VAL A N 1
ATOM 754 C CA . VAL A 1 96 ? -11.147 9.440 13.089 1.00 96.88 96 VAL A CA 1
ATOM 755 C C . VAL A 1 96 ? -10.694 8.098 12.518 1.00 96.88 96 VAL A C 1
ATOM 757 O O . VAL A 1 96 ? -11.472 7.468 11.800 1.00 96.88 96 VAL A O 1
ATOM 760 N N . PRO A 1 97 ? -9.460 7.638 12.777 1.00 97.88 97 PRO A N 1
ATOM 761 C CA . PRO A 1 97 ? -9.026 6.318 12.335 1.00 97.88 97 PRO A CA 1
ATOM 762 C C . PRO A 1 97 ? -9.972 5.221 12.828 1.00 97.88 97 PRO A C 1
ATOM 764 O O . PRO A 1 97 ? -10.384 5.228 13.987 1.00 97.88 97 PRO A O 1
ATOM 767 N N . LEU A 1 98 ? -10.291 4.258 11.965 1.00 98.31 98 LEU A N 1
ATOM 768 C CA . LEU A 1 98 ? -10.952 3.031 12.387 1.00 98.31 98 LEU A CA 1
ATOM 769 C C . LEU A 1 98 ? -9.973 2.214 13.232 1.00 98.31 98 LEU A C 1
ATOM 771 O O . LEU A 1 98 ? -8.829 1.996 12.826 1.00 98.31 98 LEU A O 1
ATOM 775 N N . THR A 1 99 ? -10.446 1.723 14.374 1.00 98.25 99 THR A N 1
ATOM 776 C CA . THR A 1 99 ? -9.673 0.875 15.284 1.00 98.25 99 THR A CA 1
ATOM 777 C C . THR A 1 99 ? -10.482 -0.353 15.724 1.00 98.25 99 THR A C 1
ATOM 779 O O . THR A 1 99 ? -11.714 -0.346 15.611 1.00 98.25 99 THR A O 1
ATOM 782 N N . PRO A 1 100 ? -9.832 -1.416 16.239 1.00 98.25 100 PRO A N 1
ATOM 783 C CA . PRO A 1 100 ? -10.511 -2.562 16.837 1.00 98.25 100 PRO A CA 1
ATOM 784 C C . PRO A 1 100 ? -11.526 -2.189 17.919 1.00 98.25 100 PRO A C 1
ATOM 786 O O . PRO A 1 100 ? -12.575 -2.818 18.000 1.00 98.25 100 PRO A O 1
ATOM 789 N N . GLU A 1 101 ? -11.257 -1.157 18.717 1.00 97.38 101 GLU A N 1
ATOM 790 C CA . GLU A 1 101 ? -12.169 -0.697 19.769 1.00 97.38 101 GLU A CA 1
ATOM 791 C C . GLU A 1 101 ? -13.466 -0.132 19.175 1.00 97.38 101 GLU A C 1
ATOM 793 O O . GLU A 1 101 ? -14.553 -0.418 19.678 1.00 97.38 101 GLU A O 1
ATOM 798 N N . LEU A 1 102 ? -13.368 0.622 18.074 1.00 96.94 102 LEU A N 1
ATOM 799 C CA . LEU A 1 102 ? -14.538 1.138 17.359 1.00 96.94 102 LEU A CA 1
ATOM 800 C C . LEU A 1 102 ? -15.333 0.018 16.678 1.00 96.94 102 LEU A C 1
ATOM 802 O O . LEU A 1 102 ? -16.558 0.066 16.680 1.00 96.94 102 LEU A O 1
ATOM 806 N N . LEU A 1 103 ? -14.662 -1.010 16.146 1.00 97.31 103 LEU A N 1
ATOM 807 C CA . LEU A 1 103 ? -15.339 -2.207 15.633 1.00 97.31 103 LEU A CA 1
ATOM 808 C C . LEU A 1 103 ? -16.081 -2.947 16.752 1.00 97.31 103 LEU A C 1
ATOM 810 O O . LEU A 1 103 ? -17.253 -3.283 16.592 1.00 97.31 103 LEU A O 1
ATOM 814 N N . ALA A 1 104 ? -15.425 -3.153 17.895 1.00 97.19 104 ALA A N 1
ATOM 815 C CA . ALA A 1 104 ? -16.000 -3.855 19.039 1.00 97.19 104 ALA A CA 1
ATOM 816 C C . ALA A 1 104 ? -17.228 -3.129 19.607 1.00 97.19 104 ALA A C 1
ATOM 818 O O . ALA A 1 104 ? -18.197 -3.781 19.993 1.00 97.19 104 ALA A O 1
ATOM 819 N N . ALA A 1 105 ? -17.226 -1.792 19.601 1.00 95.88 105 ALA A N 1
ATOM 820 C CA . ALA A 1 105 ? -18.380 -0.984 19.995 1.00 95.88 105 ALA A CA 1
ATOM 821 C C . ALA A 1 105 ? -19.624 -1.221 19.114 1.00 95.88 105 ALA A C 1
ATOM 823 O O . ALA A 1 105 ? -20.742 -0.997 19.572 1.00 95.88 105 ALA A O 1
ATOM 824 N N . GLU A 1 106 ? -19.432 -1.708 17.886 1.00 95.25 106 GLU A N 1
ATOM 825 C CA . GLU A 1 106 ? -20.492 -2.088 16.946 1.00 95.25 106 GLU A CA 1
ATOM 826 C C . GLU A 1 106 ? -20.703 -3.618 16.885 1.00 95.25 106 GLU A C 1
ATOM 828 O O . GLU A 1 106 ? -21.375 -4.127 15.991 1.00 95.25 106 GLU A O 1
ATOM 833 N N . GLY A 1 107 ? -20.127 -4.379 17.826 1.00 96.75 107 GLY A N 1
ATOM 834 C CA . GLY A 1 107 ? -20.230 -5.843 17.867 1.00 96.75 107 GLY A CA 1
ATOM 835 C C . GLY A 1 107 ? -19.427 -6.563 16.778 1.00 96.75 107 GLY A C 1
ATOM 836 O O . GLY A 1 107 ? -19.669 -7.739 16.507 1.00 96.75 107 GLY A O 1
ATOM 837 N N . LEU A 1 108 ? -18.478 -5.871 16.143 1.00 97.19 108 LEU A N 1
ATOM 838 C CA . LEU A 1 108 ? -17.617 -6.392 15.086 1.00 97.19 108 LEU A CA 1
ATOM 839 C C . LEU A 1 108 ? -16.192 -6.635 15.597 1.00 97.19 108 LEU A C 1
ATOM 841 O O . LEU A 1 108 ? -15.779 -6.168 16.655 1.00 97.19 108 LEU A O 1
ATOM 845 N N . SER A 1 109 ? -15.406 -7.352 14.802 1.00 97.31 109 SER A N 1
ATOM 846 C CA . SER A 1 109 ? -13.966 -7.508 15.003 1.00 97.31 109 SER A CA 1
ATOM 847 C C . SER A 1 109 ? -13.227 -7.275 13.688 1.00 97.31 109 SER A C 1
ATOM 849 O O . SER A 1 109 ? -13.845 -7.139 12.630 1.00 97.31 109 SER A O 1
ATOM 851 N N . VAL A 1 110 ? -11.894 -7.272 13.728 1.00 97.44 110 VAL A N 1
ATOM 852 C CA . VAL A 1 110 ? -11.053 -7.142 12.523 1.00 97.44 110 VAL A CA 1
ATOM 853 C C . VAL A 1 110 ? -11.363 -8.233 11.486 1.00 97.44 110 VAL A C 1
ATOM 855 O O . VAL A 1 110 ? -11.244 -7.982 10.293 1.00 97.44 110 VAL A O 1
ATOM 858 N N . ALA A 1 111 ? -11.851 -9.406 11.909 1.00 97.12 111 ALA A N 1
ATOM 859 C CA . ALA A 1 111 ? -12.235 -10.496 11.007 1.00 97.12 111 ALA A CA 1
ATOM 860 C C . ALA A 1 111 ? -13.429 -10.160 10.089 1.00 97.12 111 ALA A C 1
ATOM 862 O O . ALA A 1 111 ? -13.661 -10.858 9.100 1.00 97.12 111 ALA A O 1
ATOM 863 N N . ALA A 1 112 ? -14.184 -9.102 10.404 1.00 96.94 112 ALA A N 1
ATOM 864 C CA . ALA A 1 112 ? -15.257 -8.589 9.557 1.00 96.94 112 ALA A CA 1
ATOM 865 C C . ALA A 1 112 ? -14.741 -7.745 8.376 1.00 96.94 112 ALA A C 1
ATOM 867 O O . ALA A 1 112 ? -15.520 -7.415 7.484 1.00 96.94 112 ALA A O 1
ATOM 868 N N . LEU A 1 113 ? -13.454 -7.385 8.366 1.00 97.50 113 LEU A N 1
ATOM 869 C CA . LEU A 1 113 ? -12.847 -6.563 7.326 1.00 97.50 113 LEU A CA 1
ATOM 870 C C . LEU A 1 113 ? -12.200 -7.424 6.241 1.00 97.50 113 LEU A C 1
ATOM 872 O O . LEU A 1 113 ? -11.602 -8.461 6.522 1.00 97.50 113 LEU A O 1
ATOM 876 N N . SER A 1 114 ? -12.267 -6.939 5.006 1.00 97.81 114 SER A N 1
ATOM 877 C CA . SER A 1 114 ? -11.554 -7.492 3.859 1.00 97.81 114 SER A CA 1
ATOM 878 C C . SER A 1 114 ? -11.137 -6.372 2.908 1.00 97.81 114 SER 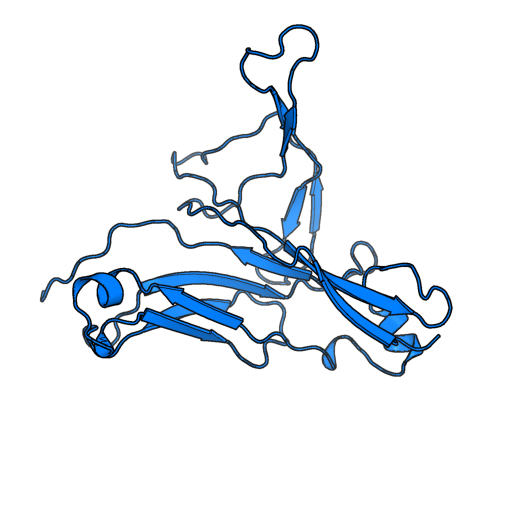A C 1
ATOM 880 O O . SER A 1 114 ? -11.816 -5.348 2.808 1.00 97.81 114 SER A O 1
ATOM 882 N N . TRP A 1 115 ? -10.037 -6.577 2.186 1.00 98.25 115 TRP A N 1
ATOM 883 C CA . TRP A 1 115 ? -9.584 -5.672 1.132 1.00 98.25 115 TRP A CA 1
ATOM 884 C C . TRP A 1 115 ? -9.740 -6.314 -0.246 1.00 98.25 115 TRP A C 1
ATOM 886 O O . TRP A 1 115 ? -9.291 -7.437 -0.474 1.00 98.25 115 TRP A O 1
ATOM 896 N N . ASP A 1 116 ? -10.309 -5.554 -1.179 1.00 97.81 116 ASP A N 1
ATOM 897 C CA . ASP A 1 116 ? -10.335 -5.889 -2.599 1.00 97.81 116 ASP A CA 1
ATOM 898 C C . ASP A 1 116 ? -9.412 -4.933 -3.350 1.00 97.81 116 ASP A C 1
ATOM 900 O O . ASP A 1 116 ? -9.497 -3.712 -3.209 1.00 97.81 116 ASP A O 1
ATOM 904 N N . MET A 1 117 ? -8.527 -5.492 -4.169 1.00 96.12 117 MET A N 1
ATOM 905 C CA . MET A 1 117 ? -7.531 -4.746 -4.922 1.00 96.12 117 MET A CA 1
ATOM 906 C C . MET A 1 117 ? -7.549 -5.142 -6.391 1.00 96.12 117 MET A C 1
ATOM 908 O O . MET A 1 117 ? -7.506 -6.322 -6.734 1.00 96.12 117 MET A O 1
ATOM 912 N N . ALA A 1 118 ? -7.521 -4.140 -7.266 1.00 97.38 118 ALA A N 1
ATOM 913 C CA . ALA A 1 118 ? -7.300 -4.311 -8.694 1.00 97.38 118 ALA A CA 1
ATOM 914 C C . ALA A 1 118 ? -6.229 -3.324 -9.161 1.00 97.38 118 ALA A C 1
ATOM 916 O O . ALA A 1 118 ? -6.313 -2.125 -8.890 1.00 97.38 118 ALA A O 1
ATOM 917 N N . VAL A 1 119 ? -5.217 -3.827 -9.864 1.00 97.06 119 VAL A N 1
ATOM 918 C CA . VAL A 1 119 ? -4.171 -3.008 -10.484 1.00 97.06 119 VAL A CA 1
ATOM 919 C C . VAL A 1 119 ? -4.009 -3.393 -11.947 1.00 97.06 119 VAL A C 1
ATOM 921 O O . VAL A 1 119 ? -4.170 -4.555 -12.317 1.00 97.06 119 VAL A O 1
ATOM 924 N N . GLY A 1 120 ? -3.660 -2.417 -12.784 1.00 96.75 120 GLY A N 1
ATOM 925 C CA . GLY A 1 120 ? -3.515 -2.621 -14.220 1.00 96.75 120 GLY A CA 1
ATOM 926 C C . GLY A 1 120 ? -2.340 -1.852 -14.810 1.00 96.75 120 GLY A C 1
ATOM 927 O O . GLY A 1 120 ? -2.081 -0.700 -14.460 1.00 96.75 120 GLY A O 1
ATOM 928 N N . ASN A 1 121 ? -1.642 -2.478 -15.753 1.00 96.69 121 ASN A N 1
ATOM 929 C CA . ASN A 1 121 ? -0.711 -1.827 -16.659 1.00 96.69 121 ASN A CA 1
ATOM 930 C C . ASN A 1 121 ? -1.285 -1.870 -18.079 1.00 96.69 121 ASN A C 1
ATOM 932 O O . ASN A 1 121 ? -1.277 -2.894 -18.755 1.00 96.69 121 ASN A O 1
ATOM 936 N N . ILE A 1 122 ? -1.760 -0.711 -18.529 1.00 97.12 122 ILE A N 1
ATOM 937 C CA . ILE A 1 122 ? -2.493 -0.541 -19.791 1.00 97.12 122 ILE A CA 1
ATOM 938 C C . ILE A 1 122 ? -1.585 0.104 -20.865 1.00 97.12 122 ILE A C 1
ATOM 940 O O . ILE A 1 122 ? -2.032 0.581 -21.907 1.00 97.12 122 ILE A O 1
ATOM 944 N N . LYS A 1 123 ? -0.264 0.149 -20.629 1.00 94.44 123 LYS A N 1
ATOM 945 C CA . LYS A 1 123 ? 0.683 0.814 -21.540 1.00 94.44 123 LYS A CA 1
ATOM 946 C C . LYS A 1 123 ? 0.766 0.120 -22.897 1.00 94.44 123 LYS A C 1
ATOM 948 O O . LYS A 1 123 ? 0.847 0.818 -23.904 1.00 94.44 123 LYS A O 1
ATOM 953 N N . LEU A 1 124 ? 0.754 -1.216 -22.911 1.00 94.19 124 LEU A N 1
ATOM 954 C CA . LEU A 1 124 ? 0.850 -2.002 -24.141 1.00 94.19 124 LEU A CA 1
ATOM 955 C C . LEU A 1 124 ? -0.447 -1.899 -24.952 1.00 94.19 124 LEU A C 1
ATOM 957 O O . LEU A 1 124 ? -0.390 -1.430 -26.084 1.00 94.19 124 LEU A O 1
ATOM 961 N N . PHE A 1 125 ? -1.605 -2.151 -24.325 1.00 96.94 125 PHE A N 1
ATOM 962 C CA . PHE A 1 125 ? -2.926 -1.919 -24.929 1.00 96.94 125 PHE A CA 1
ATOM 963 C C . PHE A 1 125 ? -3.061 -0.532 -25.569 1.00 96.94 125 PHE A C 1
ATOM 965 O O . PHE A 1 125 ? -3.571 -0.405 -26.675 1.00 96.94 125 PHE A O 1
ATOM 972 N N . ARG A 1 126 ? -2.566 0.530 -24.916 1.00 97.25 126 ARG A N 1
ATOM 973 C CA . ARG A 1 126 ? -2.616 1.889 -25.482 1.00 97.25 126 ARG A CA 1
ATOM 974 C C . ARG A 1 126 ? -1.870 2.019 -26.822 1.00 97.25 126 ARG A C 1
ATOM 976 O O . ARG A 1 126 ? -2.159 2.943 -27.574 1.00 97.25 126 ARG A O 1
ATOM 983 N N . ARG A 1 127 ? -0.878 1.166 -27.095 1.00 96.31 127 ARG A N 1
ATOM 984 C CA . ARG A 1 127 ? -0.092 1.165 -28.340 1.00 96.31 127 ARG A CA 1
ATOM 985 C C . ARG A 1 127 ? -0.663 0.227 -29.396 1.00 96.31 127 ARG A C 1
ATOM 987 O O . ARG A 1 127 ? -0.563 0.543 -30.573 1.00 96.31 127 ARG A O 1
ATOM 994 N N . THR A 1 128 ? -1.204 -0.911 -28.979 1.00 96.44 128 THR A N 1
ATOM 995 C CA . THR A 1 128 ? -1.627 -1.990 -29.881 1.00 96.44 128 THR A CA 1
ATOM 996 C C . THR A 1 128 ? -3.123 -1.975 -30.171 1.00 96.44 128 THR A C 1
ATOM 998 O O . THR A 1 128 ? -3.542 -2.497 -31.196 1.00 96.44 128 THR A O 1
ATOM 1001 N N . HIS A 1 129 ? -3.924 -1.379 -29.282 1.00 96.88 129 HIS A N 1
ATOM 1002 C CA . HIS A 1 129 ? -5.387 -1.458 -29.248 1.00 96.88 129 HIS A CA 1
ATOM 1003 C C . HIS A 1 129 ? -5.956 -2.882 -29.097 1.00 96.88 129 HIS A C 1
ATOM 1005 O O . HIS A 1 129 ? -7.173 -3.056 -29.153 1.00 96.88 129 HIS A O 1
ATOM 1011 N N . ASP A 1 130 ? -5.117 -3.885 -28.830 1.00 97.50 130 ASP A N 1
ATOM 1012 C CA . ASP A 1 130 ? -5.548 -5.258 -28.575 1.00 97.50 130 ASP A CA 1
ATOM 1013 C C . ASP A 1 130 ? -5.902 -5.439 -27.095 1.00 97.50 130 ASP A C 1
ATOM 1015 O O . ASP A 1 130 ? -5.055 -5.309 -26.210 1.00 97.50 130 ASP A O 1
ATOM 1019 N N . ILE A 1 131 ? -7.164 -5.761 -26.803 1.00 96.69 131 ILE A N 1
ATOM 1020 C CA . ILE A 1 131 ? -7.629 -5.996 -25.431 1.00 96.69 131 ILE A CA 1
ATOM 1021 C C . ILE A 1 131 ? -6.833 -7.102 -24.714 1.00 96.69 131 ILE A C 1
ATOM 1023 O O . ILE A 1 131 ? -6.706 -7.049 -23.490 1.00 96.69 131 ILE A O 1
ATOM 1027 N N . GLY A 1 132 ? -6.239 -8.037 -25.466 1.00 96.44 132 GLY A N 1
ATOM 1028 C CA . GLY A 1 132 ? -5.327 -9.074 -24.980 1.00 96.44 132 GLY A CA 1
ATOM 1029 C C . GLY A 1 132 ? -4.012 -8.552 -24.384 1.00 96.44 132 GLY A C 1
ATOM 1030 O O . GLY A 1 132 ? -3.292 -9.315 -23.737 1.00 96.44 132 GLY A O 1
ATOM 1031 N N . ASP A 1 133 ? -3.728 -7.254 -24.532 1.00 95.94 133 ASP A N 1
ATOM 1032 C CA . ASP A 1 133 ? -2.553 -6.564 -23.987 1.00 95.94 133 ASP A CA 1
ATOM 1033 C C . ASP A 1 133 ? -2.840 -5.747 -22.715 1.00 95.94 133 ASP A C 1
ATOM 1035 O O . ASP A 1 133 ? -1.966 -5.021 -22.222 1.00 95.94 133 ASP A O 1
ATOM 1039 N N . LYS A 1 134 ? -4.055 -5.825 -22.158 1.00 97.62 134 LYS A N 1
ATOM 1040 C CA . LYS A 1 134 ? -4.336 -5.286 -20.821 1.00 97.62 134 LYS A CA 1
ATOM 1041 C C . LYS A 1 134 ? -3.773 -6.234 -19.770 1.00 97.62 134 LYS A C 1
ATOM 1043 O O . LYS A 1 134 ? -4.224 -7.366 -19.648 1.00 97.62 134 LYS A O 1
ATOM 1048 N N . ILE A 1 135 ? -2.777 -5.766 -19.023 1.00 97.56 135 ILE A N 1
ATOM 1049 C CA . ILE A 1 135 ? -2.115 -6.562 -17.990 1.00 97.56 135 ILE A CA 1
ATOM 1050 C C . ILE A 1 135 ? -2.722 -6.201 -16.644 1.00 97.56 135 ILE A C 1
ATOM 1052 O O . ILE A 1 135 ? -2.549 -5.073 -16.185 1.00 97.56 135 ILE A O 1
ATOM 1056 N N . GLU A 1 136 ? -3.405 -7.142 -16.004 1.00 98.19 136 GLU A N 1
ATOM 1057 C CA . GLU A 1 136 ? -4.194 -6.885 -14.796 1.00 98.19 136 GLU A CA 1
ATOM 1058 C C . GLU A 1 136 ? -3.866 -7.895 -13.694 1.00 98.19 136 GLU A C 1
ATOM 1060 O O . GLU A 1 136 ? -3.546 -9.052 -13.967 1.00 98.19 136 GLU A O 1
ATOM 1065 N N . ALA A 1 137 ? -3.928 -7.448 -12.440 1.00 98.12 137 ALA A N 1
ATOM 1066 C CA . ALA A 1 137 ? -3.852 -8.293 -11.254 1.00 98.12 137 ALA A CA 1
ATOM 1067 C C . ALA A 1 137 ? -4.985 -7.922 -10.300 1.00 98.12 137 ALA A C 1
ATOM 1069 O O . ALA A 1 137 ? -5.247 -6.739 -10.066 1.00 98.12 137 ALA A O 1
ATOM 1070 N N . VAL A 1 138 ? -5.628 -8.941 -9.736 1.00 97.50 138 VAL A N 1
ATOM 1071 C CA . VAL A 1 138 ? -6.747 -8.791 -8.807 1.00 97.50 138 VAL A CA 1
ATOM 1072 C C . VAL A 1 138 ? -6.497 -9.664 -7.584 1.00 97.50 138 VAL A C 1
ATOM 1074 O O . VAL A 1 138 ? -6.141 -10.832 -7.720 1.00 97.50 138 VAL A O 1
ATOM 1077 N N . VAL A 1 139 ? -6.715 -9.097 -6.403 1.00 97.25 139 VAL A N 1
ATOM 1078 C CA . VAL A 1 139 ? -6.794 -9.808 -5.122 1.00 97.25 139 VAL A CA 1
ATOM 1079 C C . VAL A 1 139 ? -8.149 -9.458 -4.523 1.00 97.25 139 VAL A C 1
ATOM 1081 O O . VAL A 1 139 ? -8.504 -8.283 -4.474 1.00 97.25 139 VAL A O 1
ATOM 1084 N N . LYS A 1 140 ? -8.922 -10.463 -4.116 1.00 97.19 140 LYS A N 1
ATOM 1085 C CA . LYS A 1 140 ? -10.239 -10.278 -3.497 1.00 97.19 140 LYS A CA 1
ATOM 1086 C C . LYS A 1 140 ? -10.270 -10.937 -2.135 1.00 97.19 140 LYS A C 1
ATOM 1088 O O . LYS A 1 140 ? -9.577 -11.932 -1.937 1.00 97.19 140 LYS A O 1
ATOM 1093 N N . ASP A 1 141 ? -11.110 -10.404 -1.260 1.00 97.56 141 ASP A N 1
ATOM 1094 C CA . ASP A 1 141 ? -11.351 -10.925 0.082 1.00 97.56 141 ASP A CA 1
ATOM 1095 C C . ASP A 1 141 ? -10.047 -11.107 0.888 1.00 97.56 141 ASP A C 1
ATOM 1097 O O . ASP A 1 141 ? -9.860 -12.091 1.601 1.00 97.56 141 ASP A O 1
ATOM 1101 N N . LEU A 1 142 ? -9.106 -10.158 0.765 1.00 97.81 142 LEU A N 1
ATOM 1102 C CA . LEU A 1 142 ? -7.865 -10.183 1.539 1.00 97.81 142 LEU A CA 1
ATOM 1103 C C . LEU A 1 142 ? -8.170 -9.881 3.009 1.00 97.81 142 LEU A C 1
ATOM 1105 O O . LEU A 1 142 ? -8.460 -8.736 3.363 1.00 97.81 142 LEU A O 1
ATOM 1109 N N . ARG A 1 143 ? -8.083 -10.911 3.854 1.00 97.56 143 ARG A N 1
ATOM 1110 C CA . ARG A 1 143 ? -8.344 -10.832 5.304 1.00 97.56 143 ARG A CA 1
ATOM 1111 C C . ARG A 1 143 ? -7.115 -11.074 6.170 1.00 97.56 143 ARG A C 1
ATOM 1113 O O . ARG A 1 143 ? -7.095 -10.654 7.322 1.00 97.56 143 ARG A O 1
ATOM 1120 N N . ASP A 1 144 ? -6.122 -11.785 5.642 1.00 96.56 144 ASP A N 1
ATOM 1121 C CA . ASP A 1 144 ? -4.892 -12.085 6.368 1.00 96.56 144 ASP A CA 1
ATOM 1122 C C . ASP A 1 144 ? -3.877 -10.933 6.298 1.00 96.56 144 ASP A C 1
ATOM 1124 O O . ASP A 1 144 ? -4.067 -9.944 5.591 1.00 96.56 144 ASP A O 1
ATOM 1128 N N . HIS A 1 145 ? -2.790 -11.077 7.057 1.00 97.88 145 HIS A N 1
ATOM 1129 C CA . HIS A 1 145 ? -1.745 -10.061 7.206 1.00 97.88 145 HIS A CA 1
ATOM 1130 C C . HIS A 1 145 ? -0.442 -10.403 6.471 1.00 97.88 145 HIS A C 1
ATOM 1132 O O . HIS A 1 145 ? 0.577 -9.731 6.658 1.00 97.88 145 HIS A O 1
ATOM 1138 N N . ALA A 1 146 ? -0.454 -11.455 5.649 1.00 96.94 146 ALA A N 1
ATOM 1139 C CA . ALA A 1 146 ? 0.697 -11.842 4.853 1.00 96.94 146 ALA A CA 1
ATOM 1140 C C . ALA A 1 146 ? 0.882 -10.888 3.663 1.00 96.94 146 ALA A C 1
ATOM 1142 O O . ALA A 1 146 ? 0.014 -10.088 3.307 1.00 96.94 146 ALA A O 1
ATOM 1143 N N . VAL A 1 147 ? 2.048 -10.964 3.028 1.00 97.44 147 VAL A N 1
ATOM 1144 C CA . VAL A 1 147 ? 2.319 -10.233 1.789 1.00 97.44 147 VAL A CA 1
ATOM 1145 C C . VAL A 1 147 ? 1.692 -10.971 0.606 1.00 97.44 147 VAL A C 1
ATOM 1147 O O . VAL A 1 147 ? 2.046 -12.115 0.323 1.00 97.44 147 VAL A O 1
ATOM 1150 N N . HIS A 1 148 ? 0.840 -10.282 -0.153 1.00 97.75 148 HIS A N 1
ATOM 1151 C CA . HIS A 1 148 ? 0.219 -10.804 -1.372 1.00 97.75 148 HIS A CA 1
ATOM 1152 C C . HIS A 1 148 ? 0.823 -10.155 -2.611 1.00 97.75 148 HIS A C 1
ATOM 1154 O O . HIS A 1 148 ? 0.820 -8.931 -2.761 1.00 97.75 148 HIS A O 1
ATOM 1160 N N . ARG A 1 149 ? 1.349 -10.976 -3.524 1.00 97.31 149 ARG A N 1
ATOM 1161 C CA . ARG A 1 149 ? 1.945 -10.510 -4.784 1.00 97.31 149 ARG A CA 1
ATOM 1162 C C . ARG A 1 149 ? 0.850 -10.142 -5.779 1.00 97.31 149 ARG A C 1
ATOM 1164 O O . ARG A 1 149 ? -0.091 -10.897 -5.993 1.00 97.31 149 ARG A O 1
ATOM 1171 N N . LEU A 1 150 ? 1.025 -9.014 -6.457 1.00 98.00 150 LEU A N 1
ATOM 1172 C CA . LEU A 1 150 ? 0.150 -8.585 -7.543 1.00 98.00 150 LEU A CA 1
ATOM 1173 C C . LEU A 1 150 ? 0.743 -9.057 -8.871 1.00 98.00 150 LEU A C 1
ATOM 1175 O O . LEU A 1 150 ? 1.573 -8.382 -9.486 1.00 98.00 150 LEU A O 1
ATOM 1179 N N . GLU A 1 151 ? 0.354 -10.258 -9.285 1.00 97.44 151 GLU A N 1
ATOM 1180 C CA . GLU A 1 151 ? 0.829 -10.885 -10.518 1.00 97.44 151 GLU A CA 1
ATOM 1181 C C . GLU A 1 151 ? -0.028 -10.477 -11.715 1.00 97.44 151 GLU A C 1
ATOM 1183 O O . GLU A 1 151 ? -1.101 -11.029 -11.949 1.00 97.44 151 GLU A O 1
ATOM 1188 N N . GLY A 1 152 ? 0.459 -9.506 -12.486 1.00 97.31 152 GLY A N 1
ATOM 1189 C CA . GLY A 1 152 ? -0.191 -9.036 -13.700 1.00 97.31 152 GLY A CA 1
ATOM 1190 C C . GLY A 1 152 ? -0.218 -10.112 -14.779 1.00 97.31 152 GLY A C 1
ATOM 1191 O O . GLY A 1 152 ? 0.821 -10.689 -15.113 1.00 97.31 152 GLY A O 1
ATOM 1192 N N . ARG A 1 153 ? -1.395 -10.362 -15.348 1.00 96.69 153 ARG A N 1
ATOM 1193 C CA . ARG A 1 153 ? -1.632 -11.361 -16.398 1.00 96.69 153 ARG A CA 1
ATOM 1194 C C . ARG A 1 153 ? -2.376 -10.723 -17.566 1.00 96.69 153 ARG A C 1
ATOM 1196 O O . ARG A 1 153 ? -3.162 -9.803 -17.364 1.00 96.69 153 ARG A O 1
ATOM 1203 N N . CYS A 1 154 ? -2.123 -11.215 -18.775 1.00 95.88 154 CYS A N 1
ATOM 1204 C CA . CYS A 1 154 ? -2.917 -10.895 -19.960 1.00 95.88 154 CYS A CA 1
ATOM 1205 C C . CYS A 1 154 ? -2.933 -12.089 -20.937 1.00 95.88 154 CYS A C 1
ATOM 1207 O O . CYS A 1 154 ? -2.038 -12.938 -20.858 1.00 95.88 154 CYS A O 1
ATOM 1209 N N . PRO A 1 155 ? -3.918 -12.173 -21.852 1.00 95.81 155 PRO A N 1
ATOM 1210 C CA . PRO A 1 155 ? -4.011 -13.250 -22.844 1.00 95.81 155 PRO A CA 1
ATOM 1211 C C . PRO A 1 155 ? -2.775 -13.424 -23.737 1.00 95.81 155 PRO A C 1
ATOM 1213 O O . PRO A 1 155 ? -2.434 -14.549 -24.091 1.00 95.81 155 PRO A O 1
ATOM 1216 N N . ASN A 1 156 ? -2.080 -12.332 -24.066 1.00 94.19 156 ASN A N 1
ATOM 1217 C CA . ASN A 1 156 ? -0.933 -12.359 -24.980 1.00 94.19 156 ASN A CA 1
ATOM 1218 C C . ASN A 1 156 ? 0.399 -12.755 -24.311 1.00 94.19 156 ASN A C 1
ATOM 1220 O O . ASN A 1 156 ? 1.444 -12.798 -24.967 1.00 94.19 156 ASN A O 1
ATOM 1224 N N . PHE A 1 157 ? 0.404 -13.056 -23.009 1.00 93.19 157 PHE A N 1
ATOM 1225 C CA . PHE A 1 157 ? 1.591 -13.586 -22.341 1.00 93.19 157 PHE A CA 1
ATOM 1226 C C . PHE A 1 157 ? 1.849 -15.053 -22.701 1.00 93.19 157 PHE A C 1
ATOM 1228 O O . PHE A 1 157 ? 0.936 -15.852 -22.890 1.00 93.19 157 PHE A O 1
ATOM 1235 N N . LEU A 1 158 ? 3.132 -15.431 -22.734 1.00 91.25 158 LEU A N 1
ATOM 1236 C CA . LEU A 1 158 ? 3.525 -16.839 -22.816 1.00 91.25 158 LEU A CA 1
ATOM 1237 C C . LEU A 1 158 ? 2.969 -17.626 -21.610 1.00 91.25 158 LEU A C 1
ATOM 1239 O O . LEU A 1 158 ? 2.869 -17.061 -20.514 1.00 91.25 158 LEU A O 1
ATOM 1243 N N . PRO A 1 159 ? 2.683 -18.934 -21.761 1.00 90.56 159 PRO A N 1
ATOM 1244 C CA . PRO A 1 159 ? 2.145 -19.752 -20.679 1.00 90.56 159 PRO A CA 1
ATOM 1245 C C . PRO A 1 159 ? 2.953 -19.642 -19.378 1.00 90.56 159 PRO A C 1
ATOM 1247 O O . PRO A 1 159 ? 4.185 -19.718 -19.374 1.00 90.56 159 PRO A O 1
ATOM 1250 N N . GLY A 1 160 ? 2.245 -19.437 -18.265 1.00 91.25 160 GLY A N 1
ATOM 1251 C CA . GLY A 1 160 ? 2.831 -19.319 -16.927 1.00 91.25 160 GLY A CA 1
ATOM 1252 C C . GLY A 1 160 ? 3.628 -18.034 -16.666 1.00 91.25 160 GLY A C 1
ATOM 1253 O O . GLY A 1 160 ? 4.204 -17.898 -15.588 1.00 91.25 160 GLY A O 1
ATOM 1254 N N . LYS A 1 161 ? 3.693 -17.087 -17.612 1.00 92.75 161 LYS A N 1
ATOM 1255 C CA . 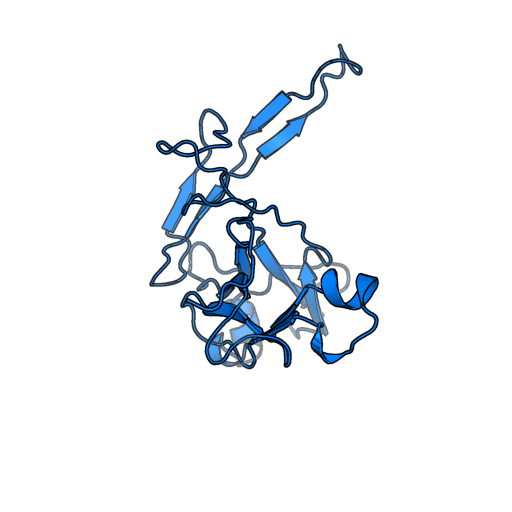LYS A 1 161 ? 4.376 -15.804 -17.405 1.00 92.75 161 LYS A CA 1
ATOM 1256 C C . LYS A 1 161 ? 3.450 -14.769 -16.783 1.00 92.75 161 LYS A C 1
ATOM 1258 O O . LYS A 1 161 ? 2.251 -14.739 -17.045 1.00 92.75 161 LYS A O 1
ATOM 1263 N N . VAL A 1 162 ? 4.048 -13.917 -15.957 1.00 95.12 162 VAL A N 1
ATOM 1264 C CA . VAL A 1 162 ? 3.384 -12.822 -15.249 1.00 95.12 162 VAL A CA 1
ATOM 1265 C C . VAL A 1 162 ? 4.276 -11.589 -15.250 1.00 95.12 162 VAL A C 1
ATOM 1267 O O . VAL A 1 162 ? 5.502 -11.696 -15.335 1.00 95.12 162 VAL A O 1
ATOM 1270 N N . LEU A 1 163 ? 3.657 -10.422 -15.108 1.00 95.94 163 LEU A N 1
ATOM 1271 C CA . LEU A 1 163 ? 4.332 -9.160 -14.847 1.00 95.94 163 LEU A CA 1
ATOM 1272 C C . LEU A 1 163 ? 4.140 -8.795 -13.368 1.00 95.94 163 LEU A C 1
ATOM 1274 O O . LEU A 1 163 ? 3.008 -8.547 -12.962 1.00 95.94 163 LEU A O 1
ATOM 1278 N N . PRO A 1 164 ? 5.197 -8.711 -12.547 1.00 96.50 164 PRO A N 1
ATOM 1279 C CA . PRO A 1 164 ? 5.075 -8.192 -11.189 1.00 96.50 164 PRO A CA 1
ATOM 1280 C C . PRO A 1 164 ? 4.575 -6.739 -11.196 1.00 96.50 164 PRO A C 1
ATOM 1282 O O . PRO A 1 164 ? 5.241 -5.856 -11.737 1.00 96.50 164 PRO A O 1
ATOM 1285 N N . LEU A 1 165 ? 3.420 -6.485 -10.578 1.00 97.19 165 LEU A N 1
ATOM 1286 C CA . LEU A 1 165 ? 2.836 -5.145 -10.421 1.00 97.19 165 LEU A CA 1
ATOM 1287 C C . LEU A 1 165 ? 2.997 -4.582 -8.999 1.00 97.19 165 LEU A C 1
ATOM 1289 O O . LEU A 1 165 ? 2.591 -3.454 -8.730 1.00 97.19 165 LEU A O 1
ATOM 1293 N N . GLY A 1 166 ? 3.653 -5.334 -8.115 1.00 97.31 166 GLY A N 1
ATOM 1294 C CA . GLY A 1 166 ? 3.930 -4.963 -6.731 1.00 97.31 166 GLY A CA 1
ATOM 1295 C C . GLY A 1 166 ? 3.395 -6.011 -5.767 1.00 97.31 166 GLY A C 1
ATOM 1296 O O . GLY A 1 166 ? 3.214 -7.175 -6.132 1.00 97.31 166 GLY A O 1
ATOM 1297 N N . GLN A 1 167 ? 3.138 -5.585 -4.541 1.00 97.81 167 GLN A N 1
ATOM 1298 C CA . GLN A 1 167 ? 2.537 -6.396 -3.493 1.00 97.81 167 GLN A CA 1
ATOM 1299 C C . GLN A 1 167 ? 1.671 -5.534 -2.573 1.00 97.81 167 GLN A C 1
ATOM 1301 O O . GLN A 1 167 ? 1.878 -4.321 -2.468 1.00 97.81 167 GLN A O 1
ATOM 1306 N N . VAL A 1 168 ? 0.722 -6.172 -1.899 1.00 97.88 168 VAL A N 1
ATOM 1307 C CA . VAL A 1 168 ? -0.136 -5.558 -0.882 1.00 97.88 168 VAL A CA 1
ATOM 1308 C C . VAL A 1 168 ? -0.069 -6.343 0.417 1.00 97.88 168 VAL A C 1
ATOM 1310 O O . VAL A 1 168 ? 0.190 -7.545 0.407 1.00 97.88 168 VAL A O 1
ATOM 1313 N N . GLN A 1 169 ? -0.285 -5.655 1.533 1.00 98.19 169 GLN A N 1
ATOM 1314 C CA . GLN A 1 169 ? -0.317 -6.267 2.856 1.00 98.19 169 GLN A CA 1
ATOM 1315 C C . GLN A 1 169 ? -1.318 -5.528 3.743 1.00 98.19 169 GLN A C 1
ATOM 1317 O O . GLN A 1 169 ? -1.196 -4.314 3.929 1.00 98.19 169 GLN A O 1
ATOM 1322 N N . PHE A 1 170 ? -2.300 -6.248 4.291 1.00 98.44 170 PHE A N 1
ATOM 1323 C CA . PHE A 1 170 ? -3.169 -5.715 5.337 1.00 98.44 170 PHE A CA 1
ATOM 1324 C C . PHE A 1 170 ? -2.389 -5.726 6.652 1.00 98.44 170 PHE A C 1
ATOM 1326 O O . PHE A 1 170 ? -2.059 -6.779 7.189 1.00 98.44 170 PHE A O 1
ATOM 1333 N N . ILE A 1 171 ? -2.059 -4.542 7.156 1.00 98.50 171 ILE A N 1
ATOM 1334 C CA . ILE A 1 171 ? -1.268 -4.379 8.371 1.00 98.50 171 ILE A CA 1
ATOM 1335 C C . ILE A 1 171 ? -2.084 -4.825 9.571 1.00 98.50 171 ILE A C 1
ATOM 1337 O O . ILE A 1 171 ? -3.219 -4.385 9.762 1.00 98.50 171 ILE A O 1
ATOM 1341 N N . ARG A 1 172 ? -1.488 -5.693 10.383 1.00 98.44 172 ARG A N 1
ATOM 1342 C CA . ARG A 1 172 ? -2.120 -6.194 11.592 1.00 98.44 172 ARG A CA 1
ATOM 1343 C C . ARG A 1 172 ? -2.205 -5.066 12.626 1.00 98.44 172 ARG A C 1
ATOM 1345 O O . ARG A 1 172 ? -1.155 -4.555 13.027 1.00 98.44 172 ARG A O 1
ATOM 1352 N N . PRO A 1 173 ? -3.413 -4.688 13.082 1.00 98.38 173 PRO A N 1
ATOM 1353 C CA . PRO A 1 173 ? -3.547 -3.716 14.153 1.00 98.38 173 PRO A CA 1
ATOM 1354 C C . PRO A 1 173 ? -3.045 -4.316 15.471 1.00 98.38 173 PRO A C 1
ATOM 1356 O O . PRO A 1 173 ? -3.296 -5.482 15.780 1.00 98.38 173 PRO A O 1
ATOM 1359 N N . THR A 1 174 ? -2.346 -3.508 16.260 1.00 98.12 174 THR A N 1
ATOM 1360 C CA . THR A 1 174 ? -1.861 -3.871 17.600 1.00 98.12 174 THR A CA 1
ATOM 1361 C C . THR A 1 174 ? -2.315 -2.830 18.616 1.00 98.12 174 THR A C 1
ATOM 1363 O O . THR A 1 174 ? -2.794 -1.766 18.239 1.00 98.12 174 THR A O 1
ATOM 1366 N N . ALA A 1 175 ? -2.114 -3.084 19.911 1.00 97.12 175 ALA A N 1
ATOM 1367 C CA . ALA A 1 175 ? -2.423 -2.093 20.946 1.00 97.12 175 ALA A CA 1
ATOM 1368 C C . ALA A 1 175 ? -1.660 -0.763 20.754 1.00 97.12 175 ALA A C 1
ATOM 1370 O O . ALA A 1 175 ? -2.184 0.302 21.059 1.00 97.12 175 ALA A O 1
ATOM 1371 N N . HIS A 1 176 ? -0.434 -0.817 20.220 1.00 97.06 176 HIS A N 1
ATOM 1372 C CA . HIS A 1 176 ? 0.382 0.374 19.955 1.00 97.06 176 HIS A CA 1
ATOM 1373 C C . HIS A 1 176 ? 0.049 1.031 18.608 1.00 97.06 176 HIS A C 1
ATOM 1375 O O . HIS A 1 176 ? 0.180 2.245 18.463 1.00 97.06 176 HIS A O 1
ATOM 1381 N N . PHE A 1 177 ? -0.398 0.240 17.627 1.00 98.00 177 PHE A N 1
ATOM 1382 C CA . PHE A 1 177 ? -0.772 0.703 16.289 1.00 98.00 177 PHE A CA 1
ATOM 1383 C C . PHE A 1 177 ? -2.151 0.155 15.912 1.00 98.00 177 PHE A C 1
ATOM 1385 O O . PHE A 1 177 ? -2.244 -0.762 15.093 1.00 98.00 177 PHE A O 1
ATOM 1392 N N . PRO A 1 178 ? -3.233 0.680 16.508 1.00 98.38 178 PRO A N 1
ATOM 1393 C CA . PRO A 1 178 ? -4.562 0.094 16.356 1.00 98.38 178 PRO A CA 1
ATOM 1394 C C . PRO A 1 178 ? -5.230 0.447 15.022 1.00 98.38 178 PRO A C 1
ATOM 1396 O O . PRO A 1 178 ? -6.292 -0.078 14.710 1.00 98.38 178 PRO A O 1
ATOM 1399 N N . GLN A 1 179 ? -4.652 1.344 14.223 1.00 98.50 179 GLN A N 1
ATOM 1400 C CA . GLN A 1 179 ? -5.298 1.812 12.999 1.00 98.50 179 GLN A CA 1
ATOM 1401 C C . GLN A 1 179 ? -5.338 0.723 11.921 1.00 98.50 179 GLN A C 1
ATOM 1403 O O . GLN A 1 179 ? -4.356 0.017 11.683 1.00 98.50 179 GLN A O 1
ATOM 1408 N N . ILE A 1 180 ? -6.464 0.639 11.213 1.00 98.62 180 ILE A N 1
ATOM 1409 C CA . ILE A 1 180 ? -6.653 -0.288 10.093 1.00 98.62 180 ILE A CA 1
ATOM 1410 C C . ILE A 1 180 ? -5.962 0.264 8.840 1.00 98.62 180 ILE A C 1
ATOM 1412 O O . ILE A 1 180 ? -6.408 1.258 8.265 1.00 98.62 180 ILE A O 1
ATOM 1416 N N . ARG A 1 181 ? -4.882 -0.393 8.396 1.00 98.50 181 ARG A N 1
ATOM 1417 C CA . ARG A 1 181 ? -4.047 0.065 7.273 1.00 98.50 181 ARG A CA 1
ATOM 1418 C C . ARG A 1 181 ? -3.795 -1.014 6.230 1.00 98.50 181 ARG A C 1
ATOM 1420 O O . ARG A 1 181 ? -3.566 -2.168 6.565 1.00 98.50 181 ARG A O 1
ATOM 1427 N N . LEU A 1 182 ? -3.690 -0.607 4.974 1.00 98.25 182 LEU A N 1
ATOM 1428 C CA . LEU A 1 182 ? -3.138 -1.397 3.881 1.00 98.25 182 LEU A CA 1
ATOM 1429 C C . LEU A 1 182 ? -1.816 -0.774 3.433 1.00 98.25 182 LEU A C 1
ATOM 1431 O O . LEU A 1 182 ? -1.733 0.437 3.234 1.00 98.25 182 LEU A O 1
ATOM 1435 N N . ARG A 1 183 ? -0.786 -1.590 3.218 1.00 98.19 183 ARG A N 1
ATOM 1436 C CA . ARG A 1 183 ? 0.435 -1.163 2.532 1.00 98.19 183 ARG A CA 1
ATOM 1437 C C . ARG A 1 183 ? 0.406 -1.625 1.087 1.00 98.19 183 ARG A C 1
ATOM 1439 O O . ARG A 1 183 ? 0.204 -2.809 0.832 1.00 98.19 183 ARG A O 1
ATOM 1446 N N . PHE A 1 184 ? 0.698 -0.717 0.161 1.00 98.06 184 PHE A N 1
ATOM 1447 C CA . PHE A 1 184 ? 1.046 -1.070 -1.213 1.00 98.06 184 PHE A CA 1
ATOM 1448 C C . PHE A 1 184 ? 2.541 -0.836 -1.434 1.00 98.06 184 PHE A C 1
ATOM 1450 O O . PHE A 1 184 ? 3.027 0.284 -1.283 1.00 98.06 184 PHE A O 1
ATOM 1457 N N . THR A 1 185 ? 3.270 -1.880 -1.825 1.00 98.00 185 THR A N 1
ATOM 1458 C CA . THR A 1 185 ? 4.680 -1.780 -2.219 1.00 98.00 185 THR A CA 1
ATOM 1459 C C . THR A 1 185 ? 4.784 -1.990 -3.733 1.00 98.00 185 THR A C 1
ATOM 1461 O O . THR A 1 185 ? 4.500 -3.091 -4.213 1.00 98.00 185 THR A O 1
ATOM 1464 N N . PRO A 1 186 ? 5.169 -0.960 -4.509 1.00 97.62 186 PRO A N 1
ATOM 1465 C CA . PRO A 1 186 ? 5.299 -1.066 -5.961 1.00 97.62 186 PRO A CA 1
ATOM 1466 C C . PRO A 1 186 ? 6.361 -2.083 -6.406 1.00 97.62 186 PRO A C 1
ATOM 1468 O O . PRO A 1 186 ? 7.254 -2.447 -5.647 1.00 97.62 186 PRO A O 1
ATOM 1471 N N . ALA A 1 187 ? 6.292 -2.513 -7.668 1.00 96.75 187 ALA A N 1
ATOM 1472 C CA . ALA A 1 187 ? 7.277 -3.421 -8.255 1.00 96.75 187 ALA A CA 1
ATOM 1473 C C . ALA A 1 187 ? 8.689 -2.805 -8.385 1.00 96.75 187 ALA A C 1
ATOM 1475 O O . ALA A 1 187 ? 8.878 -1.588 -8.321 1.00 96.75 187 ALA A O 1
ATOM 1476 N N . GLY A 1 188 ? 9.673 -3.658 -8.690 1.00 95.69 188 GLY A N 1
ATOM 1477 C CA . GLY A 1 188 ? 11.085 -3.279 -8.829 1.00 95.69 188 GLY A CA 1
ATOM 1478 C C . GLY A 1 188 ? 11.431 -2.360 -10.005 1.00 95.69 188 GLY A C 1
ATOM 1479 O O . GLY A 1 188 ? 12.522 -1.800 -10.047 1.00 95.69 188 GLY A O 1
ATOM 1480 N N . GLY A 1 189 ? 10.517 -2.186 -10.966 1.00 89.56 189 GLY A N 1
ATOM 1481 C CA . GLY A 1 189 ? 10.747 -1.348 -12.148 1.00 89.56 189 GLY A CA 1
ATOM 1482 C C . GLY A 1 189 ? 11.725 -1.938 -13.164 1.00 89.56 189 GLY A C 1
ATOM 1483 O O . GLY A 1 189 ? 12.411 -1.194 -13.859 1.00 89.56 189 GLY A O 1
ATOM 1484 N N . HIS A 1 190 ? 11.788 -3.267 -13.261 1.00 90.81 190 HIS A N 1
ATOM 1485 C CA . HIS A 1 190 ? 12.603 -3.956 -14.259 1.00 90.81 190 HIS A CA 1
ATOM 1486 C C . HIS A 1 190 ? 12.074 -3.748 -15.685 1.00 90.81 190 HIS A C 1
ATOM 1488 O O . HIS A 1 190 ? 10.907 -3.412 -15.905 1.00 90.81 190 HIS A O 1
ATOM 1494 N N . VAL A 1 191 ? 12.945 -3.988 -16.663 1.00 86.62 191 VAL A N 1
ATOM 1495 C CA . VAL A 1 191 ? 12.567 -4.060 -18.075 1.00 86.62 191 VAL A CA 1
ATOM 1496 C C . VAL A 1 191 ? 12.162 -5.495 -18.390 1.00 86.62 191 VAL A C 1
ATOM 1498 O O . VAL A 1 191 ? 12.894 -6.433 -18.081 1.00 86.62 191 VAL A O 1
ATOM 1501 N N . TYR A 1 192 ? 10.995 -5.659 -19.006 1.00 85.75 192 TYR A N 1
ATOM 1502 C CA . TYR A 1 192 ? 10.450 -6.958 -19.385 1.00 85.75 192 TYR A CA 1
ATOM 1503 C C . TYR A 1 192 ? 10.401 -7.060 -20.907 1.00 85.75 192 TYR A C 1
ATOM 1505 O O . TYR A 1 192 ? 9.986 -6.119 -21.582 1.00 85.75 192 TYR A O 1
ATOM 1513 N N . GLY A 1 193 ? 10.813 -8.207 -21.435 1.00 80.62 193 GLY A N 1
ATOM 1514 C CA . GLY A 1 193 ? 10.717 -8.552 -22.849 1.00 80.62 193 GLY A CA 1
ATOM 1515 C C . GLY A 1 193 ? 10.297 -10.008 -23.007 1.00 80.62 193 GLY A C 1
ATOM 1516 O O . GLY A 1 193 ? 10.377 -10.794 -22.060 1.00 80.62 193 GLY A O 1
ATOM 1517 N N . SER A 1 194 ? 9.835 -10.371 -24.198 1.00 73.88 194 SER A N 1
ATOM 1518 C CA . SER A 1 194 ? 9.548 -11.758 -24.547 1.00 73.88 194 SER A CA 1
ATOM 1519 C C . SER A 1 194 ? 10.763 -12.383 -25.232 1.00 73.88 194 SER A C 1
ATOM 1521 O O . SER A 1 194 ? 11.341 -11.817 -26.154 1.00 73.88 194 SER A O 1
ATOM 1523 N N . ALA A 1 195 ? 11.145 -13.576 -24.786 1.00 68.31 195 ALA A N 1
ATOM 1524 C CA . ALA A 1 195 ? 12.060 -14.446 -25.510 1.00 68.31 195 ALA A CA 1
ATOM 1525 C C . ALA A 1 195 ? 11.481 -15.861 -25.477 1.00 68.31 195 ALA A C 1
ATOM 1527 O O . ALA A 1 195 ? 11.141 -16.369 -24.404 1.00 68.31 195 ALA A O 1
ATOM 1528 N N . ARG A 1 196 ? 11.348 -16.489 -26.649 1.00 67.31 196 ARG A N 1
ATOM 1529 C CA . ARG A 1 196 ? 11.223 -17.947 -26.720 1.00 67.31 196 ARG A CA 1
ATOM 1530 C C . ARG A 1 196 ? 12.638 -18.460 -26.464 1.00 67.31 196 ARG A C 1
ATOM 1532 O O . ARG A 1 196 ? 13.532 -18.109 -27.227 1.00 67.31 196 ARG A O 1
ATOM 1539 N N . LYS A 1 197 ? 12.854 -19.123 -25.327 1.00 58.06 197 LYS A N 1
ATOM 1540 C CA . LYS A 1 197 ? 14.105 -19.862 -25.127 1.00 58.06 197 LYS A CA 1
ATOM 1541 C C . LYS A 1 197 ? 14.210 -20.958 -26.175 1.00 58.06 197 LYS A C 1
ATOM 1543 O O . LYS A 1 197 ? 13.139 -21.514 -26.510 1.00 58.06 197 LYS A O 1
#

Secondary structure (DSSP, 8-state):
--EEEEEEESSS---B---SSSPPPPEEEEPPSSSTTSPPEEEE--EEEE-TTT-BEEEEE--SS--SB-TT-PBPPB--EEEEEEEETTEEEEEEE--HHHHHHTT--GGG--EEEEEEE-TTHHHH--GGG-EEEEEEEE-S-S-EEEEEB-TTSPTT--EEEEEEEEEBP-SSS-S-EEEEE------------

Foldseek 3Di:
DDFPDKDKPPPDDDKFAWQDPAAWFDWDFAADPVCNPDGTDTGWDWGFDADQAQLEGPDTDTDPDTDQADPVRIGHMHKDKIFMWTQDPVRNPDTDFDFQVNQVVVVHGLQVDFDKDKDWDCPVCVVPVDQQPIWMFIDTRHSHFHKAWRWTDGNPDDPPDTDTQFIKGFHDADPVRGTGMMITTGHNPDDDDDDDD

Radius of gyration: 19.84 Å; chains: 1; bounding box: 46×53×51 Å

Sequence (197 aa):
MPILELRILPPVAVGRLGAAAEPLEAFELVRDVARPLDYRQIVPQPSFKVDATSGEIVEVYTPKKIHFRDGHHLVRPVAPFLEVFVRLSSAPHELVPLTPELLAAEGLSVAALSWDMAVGNIKLFRRTHDIGDKIEAVVKDLRDHAVHRLEGRCPNFLPGKVLPLGQVQFIRPTAHFPQIRLRFTPAGGHVYGSARK

pLDDT: mean 95.6, std 5.09, range [58.06, 98.62]